Protein AF-A0A9N8ELI6-F1 (afdb_monomer)

pLDDT: mean 77.07, std 24.86, range [30.61, 98.75]

Mean predicted aligned error: 14.15 Å

Structure (mmCIF, N/CA/C/O backbone):
data_AF-A0A9N8ELI6-F1
#
_entry.id   AF-A0A9N8ELI6-F1
#
loop_
_atom_site.group_PDB
_atom_site.id
_atom_site.type_symbol
_atom_site.label_atom_id
_atom_site.label_alt_id
_atom_site.label_comp_id
_atom_site.label_asym_id
_atom_site.label_entity_id
_atom_site.label_seq_id
_atom_site.pdbx_PDB_ins_code
_atom_site.Cartn_x
_atom_site.Cartn_y
_atom_site.Cartn_z
_atom_site.occupancy
_atom_site.B_iso_or_equiv
_atom_site.auth_seq_id
_atom_site.auth_comp_id
_atom_site.auth_asym_id
_atom_site.auth_atom_id
_atom_site.pdbx_PDB_model_num
ATOM 1 N N . MET A 1 1 ? -2.307 57.218 8.355 1.00 44.97 1 MET A N 1
ATOM 2 C CA . MET A 1 1 ? -2.751 57.878 7.106 1.00 44.97 1 MET A CA 1
ATOM 3 C C . MET A 1 1 ? -1.883 57.394 5.957 1.00 44.97 1 MET A C 1
ATOM 5 O O . MET A 1 1 ? -0.704 57.716 5.962 1.00 44.97 1 MET A O 1
ATOM 9 N N . LYS A 1 2 ? -2.453 56.619 5.027 1.00 43.59 2 LYS A N 1
ATOM 10 C CA . LYS A 1 2 ? -2.253 56.683 3.564 1.00 43.59 2 LYS A CA 1
ATOM 11 C C . LYS A 1 2 ? -2.858 55.421 2.949 1.00 43.59 2 LYS A C 1
ATOM 13 O O . LYS A 1 2 ? -2.247 54.363 2.911 1.00 43.59 2 LYS A O 1
ATOM 18 N N . SER A 1 3 ? -4.116 55.577 2.554 1.00 39.06 3 SER A N 1
ATOM 19 C CA . SER A 1 3 ? -4.872 54.662 1.710 1.00 39.06 3 SER A CA 1
ATOM 20 C C . SER A 1 3 ? -4.273 54.619 0.308 1.00 39.06 3 SER A C 1
ATOM 22 O O . SER A 1 3 ? -3.897 55.666 -0.217 1.00 39.06 3 SER A O 1
ATOM 24 N N . PHE A 1 4 ? -4.304 53.455 -0.334 1.00 46.66 4 PHE A N 1
ATOM 25 C CA . PHE A 1 4 ? -4.295 53.359 -1.790 1.00 46.66 4 PHE A CA 1
ATOM 26 C C . PHE A 1 4 ? -5.490 52.507 -2.229 1.00 46.66 4 PHE A C 1
ATOM 28 O O . PHE A 1 4 ? -5.594 51.328 -1.908 1.00 46.66 4 PHE A O 1
ATOM 35 N N . LYS A 1 5 ? -6.428 53.171 -2.906 1.00 52.94 5 LYS A N 1
ATOM 36 C CA . LYS A 1 5 ? -7.495 52.597 -3.734 1.00 52.94 5 LYS A CA 1
ATOM 37 C C . LYS A 1 5 ? -7.074 52.785 -5.192 1.00 52.94 5 LYS A C 1
ATOM 39 O O . LYS A 1 5 ? -6.501 53.828 -5.463 1.00 52.94 5 LYS A O 1
ATOM 44 N N . PHE A 1 6 ? -7.418 51.855 -6.082 1.00 39.19 6 PHE A N 1
ATOM 45 C CA . PHE A 1 6 ? -7.847 52.023 -7.493 1.00 39.19 6 PHE A CA 1
ATOM 46 C C . PHE A 1 6 ? -7.992 50.583 -8.041 1.00 39.19 6 PHE A C 1
ATOM 48 O O . PHE A 1 6 ? -7.045 49.820 -7.934 1.00 39.19 6 PHE A O 1
ATOM 55 N N . SER A 1 7 ? -9.165 50.024 -8.358 1.00 41.09 7 SER A N 1
ATOM 56 C CA . SER A 1 7 ? -10.240 50.342 -9.321 1.00 41.09 7 SER A CA 1
ATOM 57 C C . SER A 1 7 ? -10.166 49.425 -10.552 1.00 41.09 7 SER A C 1
ATOM 59 O O . SER A 1 7 ? -9.209 49.488 -11.311 1.00 41.09 7 SER A O 1
ATOM 61 N N . PHE A 1 8 ? -11.219 48.612 -10.695 1.00 38.91 8 PHE A N 1
ATOM 62 C CA . PHE A 1 8 ? -11.882 48.090 -11.900 1.00 38.91 8 PHE A CA 1
ATOM 63 C C . PHE A 1 8 ? -11.133 48.048 -13.241 1.00 38.91 8 PHE A C 1
ATOM 65 O O . PHE A 1 8 ? -10.826 49.095 -13.798 1.00 38.91 8 PHE A O 1
ATOM 72 N N . TYR A 1 9 ? -11.125 46.860 -13.862 1.00 45.50 9 TYR A N 1
ATOM 73 C CA . TYR A 1 9 ? -11.563 46.699 -15.254 1.00 45.50 9 TYR A CA 1
ATOM 74 C C . TYR A 1 9 ? -12.365 45.403 -15.428 1.00 45.50 9 TYR A C 1
ATOM 76 O O . TYR A 1 9 ? -11.938 44.320 -15.039 1.00 45.50 9 TYR A O 1
ATOM 84 N N . ALA A 1 10 ? -13.549 45.560 -16.013 1.00 41.69 10 ALA A N 1
ATOM 85 C CA . ALA A 1 10 ? -14.386 44.507 -16.556 1.00 41.69 10 ALA A CA 1
ATOM 86 C C . ALA A 1 10 ? -14.060 44.322 -18.047 1.00 41.69 10 ALA A C 1
ATOM 88 O O . ALA A 1 10 ? -13.883 45.319 -18.748 1.00 41.69 10 ALA A O 1
ATOM 89 N N . SER A 1 11 ? -14.064 43.086 -18.552 1.00 40.62 11 SER A N 1
ATOM 90 C CA . SER A 1 11 ? -14.569 42.790 -19.903 1.00 40.62 11 SER A CA 1
ATOM 91 C C . SER A 1 11 ? -14.750 41.296 -20.154 1.00 40.62 11 SER A C 1
ATOM 93 O O . SER A 1 11 ? -13.810 40.516 -20.244 1.00 40.62 11 SER A O 1
ATOM 95 N N . LEU A 1 12 ? -16.033 40.972 -20.263 1.00 39.62 12 LEU A N 1
ATOM 96 C CA . LEU A 1 12 ? -16.706 40.008 -21.122 1.00 39.62 12 LEU A CA 1
ATOM 97 C C . LEU A 1 12 ? -15.924 39.582 -22.390 1.00 39.62 12 LEU A C 1
ATOM 99 O O . LEU A 1 12 ? -15.594 40.433 -23.212 1.00 39.62 12 LEU A O 1
ATOM 103 N N . LEU A 1 13 ? -15.793 38.273 -22.634 1.00 38.47 13 LEU A N 1
ATOM 104 C CA . LEU A 1 13 ? -16.000 37.724 -23.980 1.00 38.47 13 LEU A CA 1
ATOM 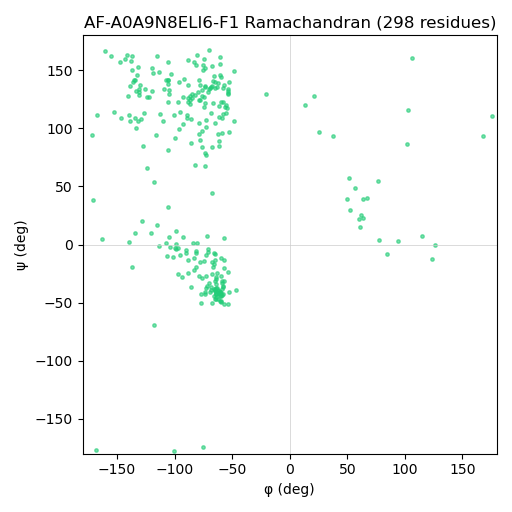105 C C . LEU A 1 13 ? -16.456 36.258 -23.919 1.00 38.47 13 LEU A C 1
ATOM 107 O O . LEU A 1 13 ? -15.736 35.360 -23.495 1.00 38.47 13 LEU A O 1
ATOM 111 N N . LEU A 1 14 ? -17.696 36.069 -24.357 1.00 39.16 14 LEU A N 1
ATOM 112 C CA . LEU A 1 14 ? -18.384 34.816 -24.622 1.00 39.16 14 LEU A CA 1
ATOM 113 C C . LEU A 1 14 ? -18.066 34.395 -26.065 1.00 39.16 14 LEU A C 1
ATOM 115 O O . LEU A 1 14 ? -18.363 35.160 -26.981 1.00 39.16 14 LEU A O 1
ATOM 119 N N . ILE A 1 15 ? -17.537 33.190 -26.289 1.00 43.28 15 ILE A N 1
ATOM 120 C CA . ILE A 1 15 ? -17.599 32.530 -27.603 1.00 43.28 15 ILE A CA 1
ATOM 121 C C . ILE A 1 15 ? -18.067 31.090 -27.397 1.00 43.28 15 ILE A C 1
ATOM 123 O O . ILE A 1 15 ? -17.339 30.231 -26.911 1.00 43.28 15 ILE A O 1
ATOM 127 N N . VAL A 1 16 ? -19.324 30.865 -27.775 1.00 38.56 16 VAL A N 1
ATOM 128 C CA . VAL A 1 16 ? -19.948 29.559 -27.983 1.00 38.56 16 VAL A CA 1
ATOM 129 C C . VAL A 1 16 ? -19.676 29.166 -29.433 1.00 38.56 16 VAL A C 1
ATOM 131 O O . VAL A 1 16 ? -20.070 29.894 -30.341 1.00 38.56 16 VAL A O 1
ATOM 134 N N . LEU A 1 17 ? -19.047 28.014 -29.663 1.00 40.59 17 LEU A N 1
ATOM 135 C CA . LEU A 1 17 ? -19.020 27.372 -30.978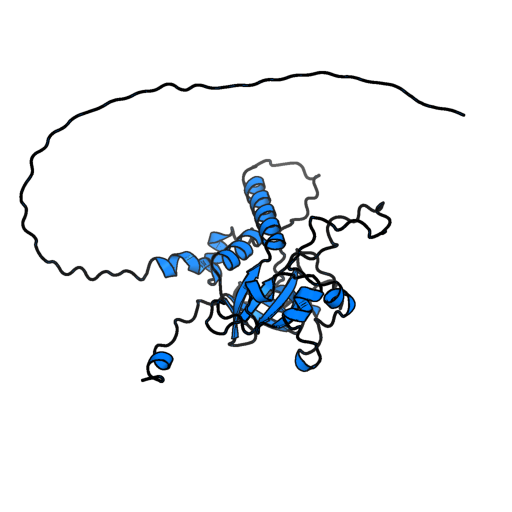 1.00 40.59 17 LEU A CA 1
ATOM 136 C C . LEU A 1 17 ? -19.741 26.027 -30.887 1.00 40.59 17 LEU A C 1
ATOM 138 O O . LEU A 1 17 ? -19.175 25.002 -30.524 1.00 40.59 17 LEU A O 1
ATOM 142 N N . LEU A 1 18 ? -21.030 26.076 -31.222 1.00 36.34 18 LEU A N 1
ATOM 143 C CA . LEU A 1 18 ? -21.839 24.929 -31.615 1.00 36.34 18 LEU A CA 1
ATOM 144 C C . LEU A 1 18 ? -21.419 24.511 -33.027 1.00 36.34 18 LEU A C 1
ATOM 146 O O . LEU A 1 18 ? -21.530 25.304 -33.959 1.00 36.34 18 LEU A O 1
ATOM 150 N N . SER A 1 19 ? -20.987 23.263 -33.194 1.00 42.12 19 SER A N 1
ATOM 151 C CA . SER A 1 19 ? -20.881 22.635 -34.513 1.00 42.12 19 SER A CA 1
ATOM 152 C C . SER A 1 19 ? -21.948 21.555 -34.631 1.00 42.12 19 SER A C 1
ATOM 154 O O . SER A 1 19 ? -21.860 20.496 -34.014 1.00 42.12 19 SER A O 1
ATOM 156 N N . PHE A 1 20 ? -22.975 21.860 -35.422 1.00 37.94 20 PHE A N 1
ATOM 157 C CA . PHE A 1 20 ? -23.912 20.888 -35.968 1.00 37.94 20 PHE A CA 1
ATOM 158 C C . PHE A 1 20 ? -23.191 20.066 -37.039 1.00 37.94 20 PHE A C 1
ATOM 160 O O . PHE A 1 20 ? -22.591 20.640 -37.947 1.00 37.94 20 PHE A O 1
ATOM 167 N N . SER A 1 21 ? -23.301 18.739 -36.985 1.00 38.88 21 SER A N 1
ATOM 168 C CA . SER A 1 21 ? -23.069 17.904 -38.161 1.00 38.88 21 SER A CA 1
ATOM 169 C C . SER A 1 21 ? -24.293 17.039 -38.414 1.00 38.88 21 SER A C 1
ATOM 171 O O . SER A 1 21 ? -24.856 16.413 -37.517 1.00 38.88 21 SER A O 1
ATOM 173 N N . THR A 1 22 ? -24.751 17.136 -39.650 1.00 42.34 22 THR A N 1
ATOM 174 C CA . THR A 1 22 ? -26.027 16.682 -40.179 1.00 42.34 22 THR A CA 1
ATOM 175 C C . THR A 1 22 ? -26.022 15.207 -40.557 1.00 42.34 22 THR A C 1
ATOM 177 O O . THR A 1 22 ? -24.993 14.616 -40.870 1.00 42.34 22 THR A O 1
ATOM 180 N N . SER A 1 23 ? -27.233 14.659 -40.583 1.00 40.94 23 SER A N 1
ATOM 181 C CA . SER A 1 23 ? -27.620 13.309 -40.978 1.00 40.94 23 SER A CA 1
ATOM 182 C C . SER A 1 23 ? -27.041 12.806 -42.304 1.00 40.94 23 SER A C 1
ATOM 184 O O . SER A 1 23 ? -26.979 13.536 -43.291 1.00 40.94 23 SER A O 1
ATOM 186 N N . SER A 1 24 ? -26.825 11.491 -42.380 1.00 43.97 24 SER A N 1
ATOM 187 C CA . SER A 1 24 ? -27.074 10.754 -43.619 1.00 43.97 24 SER A CA 1
ATOM 188 C C . SER A 1 24 ? -27.564 9.341 -43.314 1.00 43.97 24 SER A C 1
ATOM 190 O O . SER A 1 24 ? -26.832 8.490 -42.816 1.00 43.97 24 SER A O 1
ATOM 192 N N . THR A 1 25 ? -28.844 9.117 -43.590 1.00 47.00 25 THR A N 1
ATOM 193 C CA . THR A 1 25 ? -29.486 7.810 -43.637 1.00 47.00 25 THR A CA 1
ATOM 194 C C . THR A 1 25 ? -29.213 7.176 -44.998 1.00 47.00 25 THR A C 1
ATOM 196 O O . THR A 1 25 ? -29.499 7.765 -46.040 1.00 47.00 25 THR A O 1
ATOM 199 N N . ARG A 1 26 ? -28.720 5.935 -45.011 1.00 47.84 26 ARG A N 1
ATOM 200 C CA . ARG A 1 26 ? -28.888 5.035 -46.155 1.00 47.84 26 ARG A CA 1
ATOM 201 C C . ARG A 1 26 ? -29.309 3.662 -45.663 1.00 47.84 26 ARG A C 1
ATOM 203 O O . ARG A 1 26 ? -28.544 2.930 -45.051 1.00 47.84 26 ARG A O 1
ATOM 210 N N . SER A 1 27 ? -30.573 3.376 -45.942 1.00 37.44 27 SER A N 1
ATOM 211 C CA . SER A 1 27 ? -31.165 2.051 -45.950 1.00 37.44 27 SER A CA 1
ATOM 212 C C . SER A 1 27 ? -30.724 1.347 -47.236 1.00 37.44 27 SER A C 1
ATOM 214 O O . SER A 1 27 ? -30.877 1.900 -48.326 1.00 37.44 27 SER A O 1
ATOM 216 N N . CYS A 1 28 ? -30.175 0.143 -47.117 1.00 38.38 28 CYS A N 1
ATOM 217 C CA . CYS A 1 28 ? -30.021 -0.789 -48.225 1.00 38.38 28 CYS A CA 1
ATOM 218 C C . CYS A 1 28 ? -30.588 -2.140 -47.788 1.00 38.38 28 CYS A C 1
ATOM 220 O O . CYS A 1 28 ? -30.049 -2.841 -46.938 1.00 38.38 28 CYS A O 1
ATOM 222 N N . VAL A 1 29 ? -31.739 -2.455 -48.371 1.00 41.41 29 VAL A N 1
ATOM 223 C CA . VAL A 1 29 ? -32.400 -3.752 -48.301 1.00 41.41 29 VAL A CA 1
ATOM 224 C C . VAL A 1 29 ? -31.618 -4.698 -49.209 1.00 41.41 29 VAL A C 1
ATOM 226 O O . VAL A 1 29 ? -31.415 -4.385 -50.381 1.00 41.41 29 VAL A O 1
ATOM 229 N N . SER A 1 30 ? -31.191 -5.846 -48.694 1.00 46.47 30 SER A N 1
ATOM 230 C CA . SER A 1 30 ? -30.767 -6.966 -49.532 1.00 46.47 30 SER A CA 1
ATOM 231 C C . SER A 1 30 ? -31.289 -8.256 -48.923 1.00 46.47 30 SER A C 1
ATOM 233 O O . SER A 1 30 ? -30.897 -8.658 -47.829 1.00 46.47 30 SER A O 1
ATOM 235 N N . ALA A 1 31 ? -32.238 -8.855 -49.633 1.00 45.00 31 ALA A N 1
ATOM 236 C CA . ALA A 1 31 ? -32.729 -10.193 -49.391 1.00 45.00 31 ALA A CA 1
ATOM 237 C C . ALA A 1 31 ? -31.717 -11.191 -49.959 1.00 45.00 31 ALA A C 1
ATOM 239 O O . ALA A 1 31 ? -31.433 -11.144 -51.152 1.00 45.00 31 ALA A O 1
ATOM 240 N N . PHE A 1 32 ? -31.225 -12.112 -49.132 1.00 39.09 32 PHE A N 1
ATOM 241 C CA . PHE A 1 32 ? -30.577 -13.331 -49.607 1.00 39.09 32 PHE A CA 1
ATOM 242 C C . PHE A 1 32 ? -31.007 -14.531 -48.755 1.00 39.09 32 PHE A C 1
ATOM 244 O O . PHE A 1 32 ? -30.672 -14.670 -47.584 1.00 39.09 32 PHE A O 1
ATOM 251 N N . THR A 1 33 ? -31.859 -15.323 -49.395 1.00 37.91 33 THR A N 1
ATOM 252 C CA . THR A 1 33 ? -31.954 -16.785 -49.443 1.00 37.91 33 THR A CA 1
ATOM 253 C C . THR A 1 33 ? -31.150 -17.601 -48.420 1.00 37.91 33 THR A C 1
ATOM 255 O O . THR A 1 33 ? -29.922 -17.615 -48.430 1.00 37.91 33 THR A O 1
ATOM 258 N N . LEU A 1 34 ? -31.886 -18.384 -47.625 1.00 37.53 34 LEU A N 1
ATOM 259 C CA . LEU A 1 34 ? -31.409 -19.499 -46.801 1.00 37.53 34 LEU A CA 1
ATOM 260 C C . LEU A 1 34 ? -30.857 -20.653 -47.657 1.00 37.53 34 LEU A C 1
ATOM 262 O O . LEU A 1 34 ? -31.569 -21.135 -48.542 1.00 37.53 34 LEU A O 1
ATOM 266 N N . PRO A 1 35 ? -29.696 -21.219 -47.291 1.00 47.34 35 PRO A N 1
ATOM 267 C CA . PRO A 1 35 ? -29.435 -22.637 -47.446 1.00 47.34 35 PRO A CA 1
ATOM 268 C C . PRO A 1 35 ? -29.488 -23.337 -46.082 1.00 47.34 35 PRO A C 1
ATOM 270 O O . PRO A 1 35 ? -28.767 -23.010 -45.142 1.00 47.34 35 PRO A O 1
ATOM 273 N N . LEU A 1 36 ? -30.372 -24.329 -46.013 1.00 43.25 36 LEU A N 1
ATOM 274 C CA . LEU A 1 36 ? -30.423 -25.370 -44.996 1.00 43.25 36 LEU A CA 1
ATOM 275 C C . LEU A 1 36 ? -29.109 -26.173 -45.069 1.00 43.25 36 LEU A C 1
ATOM 277 O O . LEU A 1 36 ? -28.895 -26.889 -46.046 1.00 43.25 36 LEU A O 1
ATOM 281 N N . LEU A 1 37 ? -28.232 -26.049 -44.069 1.00 40.69 37 LEU A N 1
ATOM 282 C CA . LEU A 1 37 ? -27.047 -26.899 -43.931 1.00 40.69 37 LEU A CA 1
ATOM 283 C C . LEU A 1 37 ? -27.110 -27.667 -42.610 1.00 40.69 37 LEU A C 1
ATOM 285 O O . LEU A 1 37 ? -27.437 -27.114 -41.561 1.00 40.69 37 LEU A O 1
ATOM 289 N N . MET A 1 38 ? -26.851 -28.965 -42.714 1.00 43.97 38 MET A N 1
ATOM 290 C CA . MET A 1 38 ? -26.956 -29.942 -41.643 1.00 43.97 38 MET A CA 1
ATOM 291 C C . MET A 1 38 ? -25.917 -29.705 -40.547 1.00 43.97 38 MET A C 1
ATOM 293 O O . MET A 1 38 ? -24.770 -29.364 -40.824 1.00 43.97 38 MET A O 1
ATOM 297 N N . ALA A 1 39 ? -26.349 -29.903 -39.302 1.00 38.69 39 ALA A N 1
ATOM 298 C CA . ALA A 1 39 ? -25.497 -29.904 -38.128 1.00 38.69 39 ALA A CA 1
ATOM 299 C C . ALA A 1 39 ? -24.577 -31.130 -38.163 1.00 38.69 39 ALA A C 1
ATOM 301 O O . ALA A 1 39 ? -25.048 -32.260 -38.037 1.00 38.69 39 ALA A O 1
ATOM 302 N N . ASP A 1 40 ? -23.279 -30.889 -38.312 1.00 41.12 40 ASP A N 1
ATOM 303 C CA . ASP A 1 40 ? -22.244 -31.860 -37.984 1.00 41.12 40 ASP A CA 1
ATOM 304 C C . ASP A 1 40 ? -21.772 -31.549 -36.558 1.00 41.12 40 ASP A C 1
ATOM 306 O O . ASP A 1 40 ? -21.257 -30.464 -36.269 1.00 41.12 40 ASP A O 1
ATOM 310 N N . VAL A 1 41 ? -22.041 -32.469 -35.631 1.00 45.41 41 VAL A N 1
ATOM 311 C CA . VAL A 1 41 ? -21.617 -32.372 -34.230 1.00 45.41 41 VAL A CA 1
ATOM 312 C C . VAL A 1 41 ? -20.129 -32.703 -34.186 1.00 45.41 41 VAL A C 1
ATOM 314 O O . VAL A 1 41 ? -19.725 -33.832 -33.922 1.00 45.41 41 VAL A O 1
ATOM 317 N N . SER A 1 42 ? -19.302 -31.698 -34.459 1.00 39.84 42 SER A N 1
ATOM 318 C CA . SER A 1 42 ? -17.882 -31.747 -34.143 1.00 39.84 42 SER A CA 1
ATOM 319 C C . SER A 1 42 ? -17.690 -31.212 -32.730 1.00 39.84 42 SER A C 1
ATOM 321 O O . SER A 1 42 ? -17.909 -30.037 -32.446 1.00 39.84 42 SER A O 1
ATOM 323 N N . SER A 1 43 ? -17.315 -32.118 -31.832 1.00 49.28 43 SER A N 1
ATOM 324 C CA . SER A 1 43 ? -16.885 -31.853 -30.461 1.00 49.28 43 SER A CA 1
ATOM 325 C C . SER A 1 43 ? -15.619 -30.980 -30.474 1.00 49.28 43 SER A C 1
ATOM 327 O O . SER A 1 43 ? -14.493 -31.476 -30.408 1.00 49.28 43 SER A O 1
ATOM 329 N N . THR A 1 44 ? -15.789 -29.664 -30.562 1.00 37.12 44 THR A N 1
ATOM 330 C CA . THR A 1 44 ? -14.741 -28.694 -30.245 1.00 37.12 44 THR A CA 1
ATOM 331 C C . THR A 1 44 ? -14.676 -28.577 -28.730 1.00 37.12 44 THR A C 1
ATOM 333 O O . THR A 1 44 ? -15.549 -27.989 -28.096 1.00 37.12 44 THR A O 1
ATOM 336 N N . GLN A 1 45 ? -13.649 -29.189 -28.138 1.00 41.44 45 GLN A N 1
ATOM 337 C CA . GLN A 1 45 ? -13.274 -28.919 -26.757 1.00 41.44 45 GLN A CA 1
ATOM 338 C C . GLN A 1 45 ? -12.971 -27.428 -26.632 1.00 41.44 45 GLN A C 1
ATOM 340 O O . GLN A 1 45 ? -12.006 -26.919 -27.201 1.00 41.44 45 GLN A O 1
ATOM 345 N N . THR A 1 46 ? -13.828 -26.734 -25.900 1.00 34.81 46 THR A N 1
ATOM 346 C CA . THR A 1 46 ? -13.650 -25.351 -25.493 1.00 34.81 46 THR A CA 1
ATOM 347 C C . THR A 1 46 ? -12.402 -25.252 -24.608 1.00 34.81 46 THR A C 1
ATOM 349 O O . THR A 1 46 ? -12.458 -25.499 -23.406 1.00 34.81 46 THR A O 1
ATOM 352 N N . GLN A 1 47 ? -11.255 -24.908 -25.199 1.00 41.91 47 GLN A N 1
ATOM 353 C CA . GLN A 1 47 ? -10.104 -24.367 -24.474 1.00 41.91 47 GLN A CA 1
ATOM 354 C C . GLN A 1 47 ? -10.429 -22.925 -24.065 1.00 41.91 47 GLN A C 1
ATOM 356 O O . GLN A 1 47 ? -9.987 -21.964 -24.680 1.00 41.91 47 GLN A O 1
ATOM 361 N N . THR A 1 48 ? -11.246 -22.764 -23.030 1.00 39.84 48 THR A N 1
ATOM 362 C CA . THR A 1 48 ? -11.442 -21.482 -22.340 1.00 39.84 48 THR A CA 1
ATOM 363 C C . THR A 1 48 ? -10.730 -21.547 -21.001 1.00 39.84 48 THR A C 1
ATOM 365 O O . THR A 1 48 ? -11.355 -21.847 -19.987 1.00 39.84 48 THR A O 1
ATOM 368 N N . SER A 1 49 ? -9.415 -21.321 -20.993 1.00 44.88 49 SER A N 1
ATOM 369 C CA . SER A 1 49 ? -8.683 -21.067 -19.740 1.00 44.88 49 SER A CA 1
ATOM 370 C C . SER A 1 49 ? -7.297 -20.425 -19.899 1.00 44.88 49 SER A C 1
ATOM 372 O O . SER A 1 49 ? -6.615 -20.285 -18.891 1.00 44.88 49 SER A O 1
ATOM 374 N N . SER A 1 50 ? -6.847 -20.040 -21.101 1.00 43.09 50 SER A N 1
ATOM 375 C CA . SER A 1 50 ? -5.528 -19.399 -21.288 1.00 43.09 50 SER A CA 1
ATOM 376 C C . SER A 1 50 ? -5.569 -17.870 -21.364 1.00 43.09 50 SER A C 1
ATOM 378 O O . SER A 1 50 ? -4.583 -17.228 -21.014 1.00 43.09 50 SER A O 1
ATOM 380 N N . ASP A 1 51 ? -6.691 -17.275 -21.778 1.00 43.59 51 ASP A N 1
ATOM 381 C CA . ASP A 1 51 ? -6.735 -15.833 -22.069 1.00 43.59 51 ASP A CA 1
ATOM 382 C C . ASP A 1 51 ? -6.841 -14.951 -20.817 1.00 43.59 51 ASP A C 1
ATOM 384 O O . ASP A 1 51 ? -6.347 -13.828 -20.830 1.00 43.59 51 ASP A O 1
ATOM 388 N N . SER A 1 52 ? -7.417 -15.444 -19.711 1.00 51.94 52 SER A N 1
ATOM 389 C CA . SER A 1 52 ? -7.528 -14.644 -18.477 1.00 51.94 52 SER A CA 1
ATOM 390 C C . SER A 1 52 ? -6.263 -14.661 -17.618 1.00 51.94 52 SER A C 1
ATOM 392 O O . SER A 1 52 ? -6.090 -13.796 -16.770 1.00 51.94 52 SER A O 1
ATOM 394 N N . GLU A 1 53 ? -5.399 -15.667 -17.776 1.00 52.53 53 GLU A N 1
ATOM 395 C CA . GLU A 1 53 ? -4.158 -15.767 -16.999 1.00 52.53 53 GLU A CA 1
ATOM 396 C C . GLU A 1 53 ? -3.043 -14.968 -17.683 1.00 52.53 53 GLU A C 1
ATOM 398 O O . GLU A 1 53 ? -2.290 -14.278 -17.004 1.00 52.53 53 GLU A O 1
ATOM 403 N N . ALA A 1 54 ? -3.002 -14.959 -19.023 1.00 58.34 54 ALA A N 1
ATOM 404 C CA . ALA A 1 54 ? -2.102 -14.105 -19.798 1.00 58.34 54 ALA A CA 1
ATOM 405 C C . ALA A 1 54 ? -2.381 -12.602 -19.607 1.00 58.34 54 ALA A C 1
ATOM 407 O O . ALA A 1 54 ? -1.452 -11.802 -19.681 1.00 58.34 54 ALA A O 1
ATOM 408 N N . SER A 1 55 ? -3.630 -12.209 -19.326 1.00 72.88 55 SER A N 1
ATOM 409 C CA . SER A 1 55 ? -4.020 -10.796 -19.278 1.00 72.88 55 SER A CA 1
ATOM 410 C C . SER A 1 55 ? -3.512 -10.021 -18.060 1.00 72.88 55 SER A C 1
ATOM 412 O O . SER A 1 55 ? -3.683 -8.813 -18.047 1.00 72.88 55 SER A O 1
ATOM 414 N N . VAL A 1 56 ? -2.916 -10.667 -17.048 1.00 89.56 56 VAL A N 1
ATOM 415 C CA . VAL A 1 56 ? -2.436 -9.995 -15.817 1.00 89.56 56 VAL A CA 1
ATOM 416 C C . VAL A 1 56 ? -1.032 -10.428 -15.382 1.00 89.56 56 VAL A C 1
ATOM 418 O O . VAL A 1 56 ? -0.582 -10.083 -14.291 1.00 89.56 56 VAL A O 1
ATOM 421 N N . ARG A 1 57 ? -0.304 -11.187 -16.213 1.00 92.25 57 ARG A N 1
ATOM 422 C CA . ARG A 1 57 ? 1.060 -11.655 -15.891 1.00 92.25 57 ARG A CA 1
ATOM 423 C C . ARG A 1 57 ? 2.043 -10.518 -15.630 1.00 92.25 57 ARG A C 1
ATOM 425 O O . ARG A 1 57 ? 2.903 -10.650 -14.762 1.00 92.25 57 ARG A O 1
ATOM 432 N N . TYR A 1 58 ? 1.849 -9.378 -16.288 1.00 94.50 58 TYR A N 1
ATOM 433 C CA . TYR A 1 58 ? 2.612 -8.150 -16.060 1.00 94.50 58 TYR A CA 1
ATOM 434 C C . TYR A 1 58 ? 2.515 -7.607 -14.621 1.00 94.50 58 TYR A C 1
ATOM 436 O O . TYR A 1 58 ? 3.285 -6.723 -14.254 1.00 94.50 58 TYR A O 1
ATOM 444 N N . LEU A 1 59 ? 1.598 -8.119 -13.789 1.00 95.31 59 LEU A N 1
ATOM 445 C CA . LEU A 1 59 ? 1.499 -7.746 -12.378 1.00 95.31 59 LEU A CA 1
ATOM 446 C C . LEU A 1 59 ? 2.487 -8.481 -11.466 1.00 95.31 59 LEU A C 1
ATOM 448 O O . LEU A 1 59 ? 2.739 -8.014 -10.360 1.00 95.31 59 LEU A O 1
ATOM 452 N N . TYR A 1 60 ? 3.040 -9.620 -11.889 1.00 93.94 60 TYR A N 1
ATOM 453 C CA . TYR A 1 60 ? 3.910 -10.446 -11.039 1.00 93.94 60 TYR A CA 1
ATOM 454 C C . TYR A 1 60 ? 5.160 -10.989 -11.747 1.00 93.94 60 TYR A C 1
ATOM 456 O O . TYR A 1 60 ? 6.126 -11.341 -11.070 1.00 93.94 60 TYR A O 1
ATOM 464 N N . ASP A 1 61 ? 5.197 -11.030 -13.082 1.00 95.19 61 ASP A N 1
ATOM 465 C CA . ASP A 1 61 ? 6.416 -11.326 -13.840 1.00 95.19 61 ASP A CA 1
ATOM 466 C C . ASP A 1 61 ? 7.233 -10.038 -14.084 1.00 95.19 61 ASP A C 1
ATOM 468 O O . ASP A 1 61 ? 6.723 -9.099 -14.702 1.00 95.19 61 ASP A O 1
ATOM 472 N N . PRO A 1 62 ? 8.501 -9.956 -13.630 1.00 96.06 62 PRO A N 1
ATOM 473 C CA . PRO A 1 62 ? 9.318 -8.756 -13.802 1.00 96.06 62 PRO A CA 1
ATOM 474 C C . PRO A 1 62 ? 9.549 -8.312 -15.245 1.00 96.06 62 PRO A C 1
ATOM 476 O O . PRO A 1 62 ? 9.590 -7.111 -15.500 1.00 96.06 62 PRO A O 1
ATOM 479 N N . ALA A 1 63 ? 9.733 -9.249 -16.175 1.00 95.69 63 ALA A N 1
ATOM 480 C CA . ALA A 1 63 ? 10.028 -8.910 -17.562 1.00 95.69 63 ALA A CA 1
ATOM 481 C C . ALA A 1 63 ? 8.773 -8.374 -18.260 1.00 95.69 63 ALA A C 1
ATOM 483 O O . ALA A 1 63 ? 8.840 -7.379 -18.983 1.00 95.69 63 ALA A O 1
ATOM 484 N N . GLU A 1 64 ? 7.619 -8.990 -18.000 1.00 96.06 64 GLU A N 1
ATOM 485 C CA . GLU A 1 64 ? 6.339 -8.519 -18.526 1.00 96.06 64 GLU A CA 1
ATOM 486 C C . GLU A 1 64 ? 5.922 -7.182 -17.900 1.00 96.06 64 GLU A C 1
ATOM 488 O O . GLU A 1 64 ? 5.462 -6.299 -18.624 1.00 96.06 64 GLU A O 1
ATOM 493 N N . ARG A 1 65 ? 6.157 -6.983 -16.593 1.00 96.38 65 ARG A N 1
ATOM 494 C CA . ARG A 1 65 ? 5.944 -5.692 -15.917 1.00 96.38 65 ARG A CA 1
ATOM 495 C C . ARG A 1 65 ? 6.751 -4.584 -16.586 1.00 96.38 65 ARG A C 1
ATOM 497 O O . ARG A 1 65 ? 6.193 -3.565 -16.979 1.00 96.38 65 ARG A O 1
ATOM 504 N N . GLN A 1 66 ? 8.051 -4.799 -16.779 1.00 95.25 66 GLN A N 1
ATOM 505 C CA . GLN A 1 66 ? 8.914 -3.807 -17.419 1.00 95.25 66 GLN A CA 1
ATOM 506 C C . GLN A 1 66 ? 8.479 -3.487 -18.845 1.00 95.25 66 GLN A C 1
ATOM 508 O O . GLN A 1 66 ? 8.468 -2.320 -19.230 1.00 95.25 66 GLN A O 1
ATOM 513 N N . ALA A 1 67 ? 8.080 -4.494 -19.623 1.00 95.06 67 ALA A N 1
ATOM 514 C CA . ALA A 1 67 ? 7.546 -4.266 -20.960 1.00 95.06 67 ALA A CA 1
ATOM 515 C C . ALA A 1 67 ? 6.241 -3.447 -20.931 1.00 95.06 67 ALA A C 1
ATOM 517 O O . ALA A 1 67 ? 6.043 -2.593 -21.794 1.00 95.06 67 ALA A O 1
ATOM 518 N N . HIS A 1 68 ? 5.378 -3.682 -19.940 1.00 95.06 68 HIS A N 1
ATOM 519 C CA . HIS A 1 68 ? 4.088 -3.007 -19.799 1.00 95.06 68 HIS A CA 1
ATOM 520 C C . HIS A 1 68 ? 4.225 -1.550 -19.324 1.00 95.06 68 HIS A C 1
ATOM 522 O O . HIS A 1 68 ? 3.591 -0.661 -19.885 1.00 95.06 68 HIS A O 1
ATOM 528 N N . TYR A 1 69 ? 5.095 -1.285 -18.344 1.00 93.38 69 TYR A N 1
ATOM 529 C CA . TYR A 1 69 ? 5.244 0.027 -17.694 1.00 93.38 69 TYR A CA 1
ATOM 530 C C . TYR A 1 69 ? 6.507 0.785 -18.115 1.00 93.38 69 TYR A C 1
ATOM 532 O O . TYR A 1 69 ? 7.101 1.511 -17.318 1.00 93.38 69 TYR A O 1
ATOM 540 N N . ASN A 1 70 ? 6.943 0.608 -19.367 1.00 89.94 70 ASN A N 1
ATOM 541 C CA . ASN A 1 70 ? 8.074 1.330 -19.959 1.00 89.94 70 ASN A CA 1
ATOM 542 C C . ASN A 1 70 ? 9.357 1.272 -19.100 1.00 89.94 70 ASN A C 1
ATOM 544 O O . ASN A 1 70 ? 9.917 2.294 -18.709 1.00 89.94 70 ASN A O 1
ATOM 548 N N . ASN A 1 71 ? 9.820 0.056 -18.809 1.00 90.06 71 ASN A N 1
ATOM 549 C CA . ASN A 1 71 ? 10.945 -0.239 -17.917 1.00 90.06 71 ASN A CA 1
ATOM 550 C C . ASN A 1 71 ? 10.752 0.329 -16.503 1.00 90.06 71 ASN A C 1
ATOM 552 O O . ASN A 1 71 ? 11.656 0.960 -15.959 1.00 90.06 71 ASN A O 1
ATOM 556 N N . ASP A 1 72 ? 9.574 0.084 -15.922 1.00 90.12 72 ASP A N 1
ATOM 557 C CA . ASP A 1 72 ? 9.203 0.516 -14.569 1.00 90.12 72 ASP A CA 1
ATOM 558 C C . ASP A 1 72 ? 9.203 2.054 -14.387 1.00 90.12 72 ASP A C 1
ATOM 560 O O . ASP A 1 72 ? 9.365 2.565 -13.280 1.00 90.12 72 ASP A O 1
ATOM 564 N N . ALA A 1 73 ? 9.001 2.813 -15.472 1.00 89.44 73 ALA A N 1
ATOM 565 C CA . ALA A 1 73 ? 8.913 4.274 -15.434 1.00 89.44 73 ALA A CA 1
ATOM 566 C C . ALA A 1 73 ? 7.553 4.794 -14.932 1.00 89.44 73 ALA A C 1
ATOM 568 O O . ALA A 1 73 ? 7.452 5.977 -14.604 1.00 89.44 73 ALA A O 1
ATOM 569 N N . ASP A 1 74 ? 6.518 3.946 -14.885 1.00 94.06 74 ASP A N 1
ATOM 570 C CA . ASP A 1 74 ? 5.165 4.297 -14.425 1.00 94.06 74 ASP A CA 1
ATOM 571 C C . ASP A 1 74 ? 4.688 3.396 -13.274 1.00 94.06 74 ASP A C 1
ATOM 573 O O . ASP A 1 74 ? 3.763 2.590 -13.395 1.00 94.06 74 ASP A O 1
ATOM 577 N N . ILE A 1 75 ? 5.369 3.515 -12.132 1.00 96.56 75 ILE A N 1
ATOM 578 C CA . ILE A 1 75 ? 5.043 2.764 -10.913 1.00 96.56 75 ILE A CA 1
ATOM 579 C C . ILE A 1 75 ? 3.671 3.161 -10.362 1.00 96.56 75 ILE A C 1
ATOM 581 O O . ILE A 1 75 ? 2.979 2.327 -9.780 1.00 96.56 75 ILE A O 1
ATOM 585 N N . ALA A 1 76 ? 3.253 4.414 -10.556 1.00 96.69 76 ALA A N 1
ATOM 586 C CA . ALA A 1 76 ? 1.934 4.867 -10.138 1.00 96.69 76 ALA A CA 1
ATOM 587 C C . ALA A 1 76 ? 0.826 4.050 -10.819 1.00 96.69 76 ALA A C 1
ATOM 589 O O . ALA A 1 76 ? -0.033 3.503 -10.123 1.00 96.69 76 ALA A O 1
ATOM 590 N N . GLN A 1 77 ? 0.891 3.884 -12.147 1.00 97.00 77 GLN A N 1
ATOM 591 C CA . GLN A 1 77 ? -0.065 3.039 -12.867 1.00 97.00 77 GLN A CA 1
ATOM 592 C C . GLN A 1 77 ? 0.024 1.576 -12.421 1.00 97.00 77 GLN A C 1
ATOM 594 O O . GLN A 1 77 ? -1.006 0.937 -12.235 1.00 97.00 77 GLN A O 1
ATOM 599 N N . TYR A 1 78 ? 1.227 1.056 -12.168 1.00 97.88 78 TYR A N 1
ATOM 600 C CA . TYR A 1 78 ? 1.395 -0.308 -11.662 1.00 97.88 78 T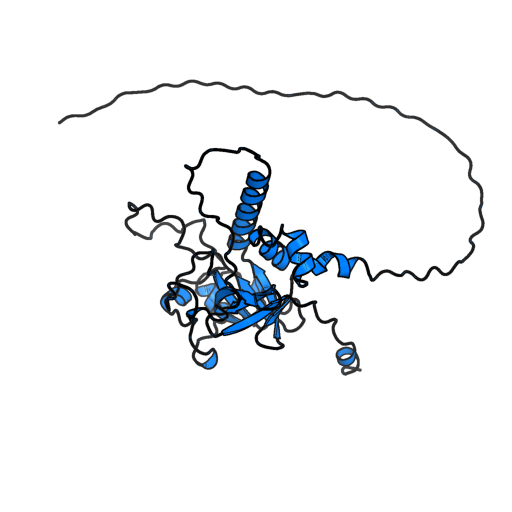YR A CA 1
ATOM 601 C C . TYR A 1 78 ? 0.684 -0.554 -10.322 1.00 97.88 78 TYR A C 1
ATOM 603 O O . TYR A 1 78 ? 0.010 -1.571 -10.157 1.00 97.88 78 TYR A O 1
ATOM 611 N N . LEU A 1 79 ? 0.784 0.376 -9.369 1.00 98.38 79 LEU A N 1
ATOM 612 C CA . LEU A 1 79 ? 0.075 0.276 -8.089 1.00 98.38 79 LEU A CA 1
ATOM 613 C C . LEU A 1 79 ? -1.448 0.367 -8.258 1.00 98.38 79 LEU A C 1
ATOM 615 O O . LEU A 1 79 ? -2.178 -0.360 -7.579 1.00 98.38 79 LEU A O 1
ATOM 619 N N . VAL A 1 80 ? -1.924 1.227 -9.165 1.00 98.38 80 VAL A N 1
ATOM 620 C CA . VAL A 1 80 ? -3.351 1.326 -9.513 1.00 98.38 80 VAL A CA 1
ATOM 621 C C . VAL A 1 80 ? -3.847 0.009 -10.105 1.00 98.38 80 VAL A C 1
ATOM 623 O O . VAL A 1 80 ? -4.863 -0.511 -9.653 1.00 98.38 80 VAL A O 1
ATOM 626 N N . ASP A 1 81 ? -3.107 -0.581 -11.041 1.00 97.88 81 ASP A N 1
ATOM 627 C CA . ASP A 1 81 ? -3.475 -1.845 -11.673 1.00 97.88 81 ASP A CA 1
ATOM 628 C C . ASP A 1 81 ? -3.480 -3.010 -10.677 1.00 97.88 81 ASP A C 1
ATOM 630 O O . ASP A 1 81 ? -4.388 -3.841 -10.720 1.00 97.88 81 ASP A O 1
ATOM 634 N N . LEU A 1 82 ? -2.511 -3.075 -9.754 1.00 97.94 82 LEU A N 1
ATOM 635 C CA . LEU A 1 82 ? -2.514 -4.070 -8.678 1.00 97.94 82 LEU A CA 1
ATOM 636 C C . LEU A 1 82 ? -3.784 -3.961 -7.821 1.00 97.94 82 LEU A C 1
ATOM 638 O O . LEU A 1 82 ? -4.380 -4.980 -7.476 1.00 97.94 82 LEU A O 1
ATOM 642 N N . HIS A 1 83 ? -4.214 -2.743 -7.494 1.00 98.19 83 HIS A N 1
ATOM 643 C CA . HIS A 1 83 ? -5.451 -2.508 -6.753 1.00 98.19 83 HIS A CA 1
ATOM 644 C C . HIS A 1 83 ? -6.703 -2.877 -7.556 1.00 98.19 83 HIS A C 1
ATOM 646 O O . HIS A 1 83 ? -7.544 -3.628 -7.060 1.00 98.19 83 HIS A O 1
ATOM 652 N N . ASP A 1 84 ? -6.809 -2.391 -8.793 1.00 97.50 84 ASP A N 1
ATOM 653 C CA . ASP A 1 84 ? -7.978 -2.588 -9.654 1.00 97.50 84 ASP A CA 1
ATOM 654 C C . ASP A 1 84 ? -8.178 -4.075 -10.014 1.00 97.50 84 ASP A C 1
ATOM 656 O O . ASP A 1 84 ? -9.312 -4.526 -10.184 1.00 97.50 84 ASP A O 1
ATOM 660 N N . HIS A 1 85 ? -7.096 -4.862 -10.053 1.00 96.31 85 HIS A N 1
ATOM 661 C CA . HIS A 1 85 ? -7.135 -6.315 -10.261 1.00 96.31 85 HIS A CA 1
ATOM 662 C C . HIS A 1 85 ? -7.185 -7.135 -8.962 1.00 96.31 85 HIS A C 1
ATOM 664 O O . HIS A 1 85 ? -7.088 -8.362 -9.020 1.00 96.31 85 HIS A O 1
ATOM 670 N N . GLN A 1 86 ? -7.325 -6.494 -7.794 1.00 96.19 86 GLN A N 1
ATOM 671 C CA . GLN A 1 86 ? -7.309 -7.154 -6.481 1.00 96.19 86 GLN A CA 1
ATOM 672 C C . GLN A 1 86 ? -6.101 -8.095 -6.311 1.00 96.19 86 GLN A C 1
ATOM 674 O O . GLN A 1 86 ? -6.221 -9.205 -5.779 1.00 96.19 86 GLN A O 1
ATOM 679 N N . ALA A 1 87 ? -4.939 -7.670 -6.809 1.00 96.12 87 ALA A N 1
ATOM 680 C CA . ALA A 1 87 ? -3.728 -8.470 -6.803 1.00 96.12 87 ALA A CA 1
ATOM 681 C C . ALA A 1 87 ? -3.335 -8.844 -5.373 1.00 96.12 87 ALA A C 1
ATOM 683 O O . ALA A 1 87 ? -3.503 -8.072 -4.425 1.00 96.12 87 ALA A O 1
ATOM 684 N N . THR A 1 88 ? -2.796 -10.050 -5.227 1.00 95.75 88 THR A N 1
ATOM 685 C CA . THR A 1 88 ? -2.401 -10.588 -3.930 1.00 95.75 88 THR A CA 1
ATOM 686 C C . THR A 1 88 ? -0.893 -10.623 -3.784 1.00 95.75 88 THR A C 1
ATOM 688 O O . THR A 1 88 ? -0.190 -10.969 -4.729 1.00 95.75 88 THR A O 1
ATOM 691 N N . PHE A 1 89 ? -0.403 -10.323 -2.590 1.00 96.75 89 PHE A N 1
ATOM 692 C CA . PHE A 1 89 ? 0.995 -10.421 -2.204 1.00 96.75 89 PHE A CA 1
ATOM 693 C C . PHE A 1 89 ? 1.189 -11.650 -1.325 1.00 96.75 89 PHE A C 1
ATOM 695 O O . PHE A 1 89 ? 0.427 -11.845 -0.378 1.00 96.75 89 PHE A O 1
ATOM 702 N N . ASP A 1 90 ? 2.213 -12.449 -1.622 1.00 95.12 90 ASP A N 1
ATOM 703 C CA . ASP A 1 90 ? 2.732 -13.441 -0.678 1.00 95.12 90 ASP A CA 1
ATOM 704 C C . ASP A 1 90 ? 3.590 -12.704 0.357 1.00 95.12 90 ASP A C 1
ATOM 706 O O . ASP A 1 90 ? 4.774 -12.443 0.134 1.00 95.12 90 ASP A O 1
ATOM 710 N N . PHE A 1 91 ? 2.947 -12.269 1.437 1.00 93.44 91 PHE A N 1
ATOM 711 C CA . PHE A 1 91 ? 3.494 -11.368 2.443 1.00 93.44 91 PHE A CA 1
ATOM 712 C C . PHE A 1 91 ? 3.831 -12.130 3.730 1.00 93.44 91 PHE A C 1
ATOM 714 O O . PHE A 1 91 ? 3.121 -13.053 4.131 1.00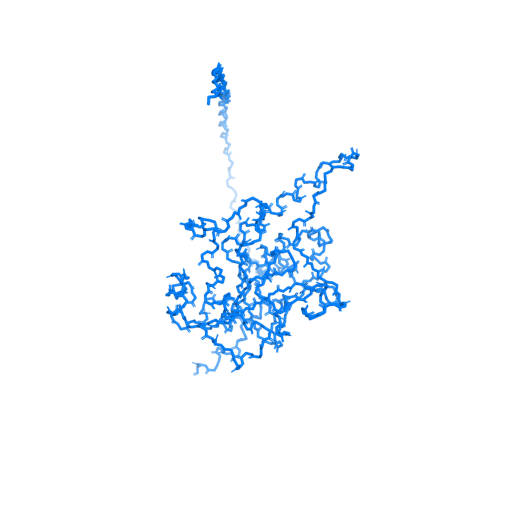 93.44 91 PHE A O 1
ATOM 721 N N . CYS A 1 92 ? 4.938 -11.772 4.383 1.00 90.62 92 CYS A N 1
ATOM 722 C CA . CYS A 1 92 ? 5.474 -12.458 5.568 1.00 90.62 92 CYS A CA 1
ATOM 723 C C . CYS A 1 92 ? 5.655 -13.991 5.394 1.00 90.62 92 CYS A C 1
ATOM 725 O O . CYS A 1 92 ? 5.581 -14.738 6.371 1.00 90.62 92 CYS A O 1
ATOM 727 N N . GLY A 1 93 ? 5.913 -14.474 4.172 1.00 84.81 93 GLY A N 1
ATOM 728 C CA . GLY A 1 93 ? 6.296 -15.868 3.915 1.00 84.81 93 GLY A CA 1
ATOM 729 C C . GLY A 1 93 ? 5.145 -16.877 3.964 1.00 84.81 93 GLY A C 1
ATOM 730 O O . GLY A 1 93 ? 5.224 -17.874 4.683 1.00 84.81 93 GLY A O 1
ATOM 731 N N . GLY A 1 94 ? 4.097 -16.643 3.179 1.00 89.62 94 GLY A N 1
ATOM 732 C CA . GLY A 1 94 ? 3.012 -17.589 2.922 1.00 89.62 94 GLY A CA 1
ATOM 733 C C . GLY A 1 94 ? 1.617 -17.036 3.190 1.00 89.62 94 GLY A C 1
ATOM 734 O O . GLY A 1 94 ? 0.645 -17.775 3.029 1.00 89.62 94 GLY A O 1
ATOM 735 N N . MET A 1 95 ? 1.492 -15.780 3.626 1.00 93.94 95 MET A N 1
ATOM 736 C CA . MET A 1 95 ? 0.195 -15.158 3.877 1.00 93.94 95 MET A CA 1
ATOM 737 C C . MET A 1 95 ? -0.224 -14.316 2.673 1.00 93.94 95 MET A C 1
ATOM 739 O O . MET A 1 95 ? 0.483 -13.399 2.270 1.00 93.94 95 MET A O 1
ATOM 743 N N . MET A 1 96 ? -1.387 -14.620 2.099 1.00 95.69 96 MET A N 1
ATOM 744 C CA . MET A 1 96 ? -1.883 -13.936 0.905 1.00 95.69 96 MET A CA 1
ATOM 745 C C . MET A 1 96 ? -2.708 -12.710 1.293 1.00 95.69 96 MET A C 1
ATOM 747 O O . MET A 1 96 ? -3.837 -12.848 1.770 1.00 95.69 96 MET A O 1
ATOM 751 N N . PHE A 1 97 ? -2.162 -11.522 1.049 1.00 97.69 97 PHE A N 1
ATOM 752 C CA . PHE A 1 97 ? -2.852 -10.253 1.272 1.00 97.69 97 PHE A CA 1
ATOM 753 C C . PHE A 1 97 ? -3.289 -9.641 -0.048 1.00 97.69 97 PHE A C 1
ATOM 755 O O . PHE A 1 97 ? -2.465 -9.471 -0.939 1.00 97.69 97 PHE A O 1
ATOM 762 N N . GLN A 1 98 ? -4.550 -9.241 -0.167 1.00 97.94 98 GLN A N 1
ATOM 763 C CA . GLN A 1 98 ? -4.974 -8.371 -1.263 1.00 97.94 98 GLN A CA 1
ATOM 764 C C . GLN A 1 98 ? -4.370 -6.970 -1.076 1.00 97.94 98 GLN A C 1
ATOM 766 O O . GLN A 1 98 ? -4.451 -6.423 0.022 1.00 97.94 98 GLN A O 1
ATOM 771 N N . LEU A 1 99 ? -3.825 -6.359 -2.129 1.00 98.38 99 LEU A N 1
ATOM 772 C CA . LEU A 1 99 ? -3.502 -4.932 -2.107 1.00 98.38 99 LEU A CA 1
ATOM 773 C C . LEU A 1 99 ? -4.777 -4.098 -2.272 1.00 98.38 99 LEU A C 1
ATOM 775 O O . LEU A 1 99 ? -5.578 -4.327 -3.181 1.00 98.38 99 LEU A O 1
ATOM 779 N N . GLU A 1 100 ? -4.940 -3.085 -1.432 1.00 98.69 100 GLU A N 1
ATOM 780 C CA . GLU A 1 100 ? -5.994 -2.093 -1.581 1.00 98.69 100 GLU A CA 1
ATOM 781 C C . GLU A 1 100 ? -5.440 -0.678 -1.412 1.00 98.69 100 GLU A C 1
ATOM 783 O O . GLU A 1 100 ? -4.723 -0.394 -0.463 1.00 98.69 100 GLU A O 1
ATOM 788 N N . LEU A 1 101 ? -5.778 0.230 -2.323 1.00 98.75 101 LEU A N 1
ATOM 789 C CA . LEU A 1 101 ? -5.506 1.653 -2.159 1.00 98.75 101 LEU A CA 1
ATOM 790 C C . LEU A 1 101 ? -6.759 2.319 -1.594 1.00 98.75 101 LEU A C 1
ATOM 792 O O . LEU A 1 101 ? -7.876 2.013 -2.021 1.00 98.75 101 LEU A O 1
ATOM 796 N N . THR A 1 102 ? -6.595 3.260 -0.667 1.00 98.00 102 THR A N 1
ATOM 797 C CA . THR A 1 102 ? -7.699 4.164 -0.329 1.00 98.00 102 THR A CA 1
ATOM 798 C C . THR A 1 102 ? -8.117 4.959 -1.568 1.00 98.00 102 THR A C 1
ATOM 800 O O . THR A 1 102 ? -7.290 5.198 -2.457 1.00 98.00 102 THR A O 1
ATOM 803 N N . PRO A 1 103 ? -9.373 5.439 -1.635 1.00 96.19 103 PRO A N 1
ATOM 804 C CA . PRO A 1 103 ? -9.807 6.288 -2.740 1.00 96.19 103 PRO A CA 1
ATOM 805 C C . PRO A 1 103 ? -8.883 7.495 -2.965 1.00 96.19 103 PRO A C 1
ATOM 807 O O . PRO A 1 103 ? -8.524 7.784 -4.101 1.00 96.19 103 PRO A O 1
ATOM 810 N N . ALA A 1 104 ? -8.420 8.142 -1.888 1.00 94.50 104 ALA A N 1
ATOM 811 C CA . ALA A 1 104 ? -7.537 9.303 -1.980 1.00 94.50 104 ALA A CA 1
ATOM 812 C C . ALA A 1 104 ? -6.162 8.961 -2.579 1.00 94.50 104 ALA A C 1
ATOM 814 O O . ALA A 1 104 ? -5.674 9.692 -3.442 1.00 94.50 104 ALA A O 1
ATOM 815 N N . LEU A 1 105 ? -5.540 7.849 -2.162 1.00 95.69 105 LEU A N 1
ATOM 816 C CA . LEU A 1 105 ? -4.254 7.432 -2.725 1.00 95.69 105 LEU A CA 1
ATOM 817 C C . LEU A 1 105 ? -4.403 6.962 -4.172 1.00 95.69 105 LEU A C 1
ATOM 819 O O . LEU A 1 105 ? -3.575 7.304 -5.013 1.00 95.69 105 LEU A O 1
ATOM 823 N N . ARG A 1 106 ? -5.468 6.217 -4.483 1.00 97.38 106 ARG A N 1
ATOM 824 C CA . ARG A 1 106 ? -5.753 5.776 -5.852 1.00 97.38 106 ARG A CA 1
ATOM 825 C C . ARG A 1 106 ? -5.919 6.969 -6.791 1.00 97.38 106 ARG A C 1
ATOM 827 O O . ARG A 1 106 ? -5.280 6.999 -7.839 1.00 97.38 106 ARG A O 1
ATOM 834 N N . ASP A 1 107 ? -6.729 7.956 -6.410 1.00 94.94 107 ASP A N 1
ATOM 835 C CA . ASP A 1 107 ? -6.956 9.162 -7.214 1.00 94.94 107 ASP A CA 1
ATOM 836 C C . ASP A 1 107 ? -5.656 9.955 -7.418 1.00 94.94 107 ASP A C 1
ATOM 838 O O . ASP A 1 107 ? -5.378 10.418 -8.528 1.00 94.94 107 ASP A O 1
ATOM 842 N N . HIS A 1 108 ? -4.820 10.055 -6.378 1.00 93.19 108 HIS A N 1
ATOM 843 C CA . HIS A 1 108 ? -3.492 10.657 -6.478 1.00 93.19 108 HIS A CA 1
ATOM 844 C C . HIS A 1 108 ? -2.593 9.913 -7.481 1.00 93.19 108 HIS A C 1
ATOM 846 O O . HIS A 1 108 ? -2.020 10.538 -8.371 1.00 93.19 108 HIS A O 1
ATOM 852 N N . LEU A 1 109 ? -2.507 8.584 -7.399 1.00 94.88 109 LEU A N 1
ATOM 853 C CA . LEU A 1 109 ? -1.653 7.790 -8.287 1.00 94.88 109 LEU A CA 1
ATOM 854 C C . LEU A 1 109 ? -2.146 7.794 -9.742 1.00 94.88 109 LEU A C 1
ATOM 856 O O . LEU A 1 109 ? -1.332 7.893 -10.658 1.00 94.88 109 LEU A O 1
ATOM 860 N N . VAL A 1 110 ? -3.463 7.786 -9.974 1.00 95.19 110 VAL A N 1
ATOM 861 C CA . VAL A 1 110 ? -4.043 7.975 -11.318 1.00 95.19 110 VAL A CA 1
ATOM 862 C C . VAL A 1 110 ? -3.627 9.327 -11.907 1.00 95.19 110 VAL A C 1
ATOM 864 O O . VAL A 1 110 ? -3.288 9.416 -13.089 1.00 95.19 110 VAL A O 1
ATOM 867 N N . HIS A 1 111 ? -3.621 10.387 -11.095 1.00 91.00 111 HIS A N 1
ATOM 868 C CA . HIS A 1 111 ? -3.167 11.705 -11.533 1.00 91.00 111 HIS A CA 1
ATOM 869 C C . HIS A 1 111 ? -1.677 11.708 -11.916 1.00 91.00 111 HIS A C 1
ATOM 871 O O . HIS A 1 111 ? -1.321 12.192 -12.993 1.00 91.00 111 HIS A O 1
ATOM 877 N N . VAL A 1 112 ? -0.823 11.114 -11.078 1.00 91.06 112 VAL A N 1
ATOM 878 C CA . VAL A 1 112 ? 0.626 10.993 -11.317 1.00 91.06 112 VAL A CA 1
ATOM 879 C C . VAL A 1 112 ? 0.929 10.201 -12.599 1.00 91.06 112 VAL A C 1
ATOM 881 O O . VAL A 1 112 ? 1.748 10.634 -13.419 1.00 91.06 112 VAL A O 1
ATOM 884 N N . ALA A 1 113 ? 0.234 9.082 -12.826 1.00 91.44 113 ALA A N 1
ATOM 885 C CA . ALA A 1 113 ? 0.362 8.277 -14.045 1.00 91.44 113 ALA A CA 1
ATOM 886 C C . ALA A 1 113 ? -0.028 9.069 -15.311 1.00 91.44 113 ALA A C 1
ATOM 888 O O . ALA A 1 113 ? 0.671 9.052 -16.333 1.00 91.44 113 ALA A O 1
ATOM 889 N N . ALA A 1 114 ? -1.109 9.854 -15.237 1.00 89.06 114 ALA A N 1
ATOM 890 C CA . ALA A 1 114 ? -1.567 10.683 -16.351 1.00 89.06 114 ALA A CA 1
ATOM 891 C C . ALA A 1 114 ? -0.564 11.794 -16.726 1.00 89.06 114 ALA A C 1
ATOM 893 O O . ALA A 1 114 ? -0.353 12.055 -17.916 1.00 89.06 114 ALA A O 1
ATOM 894 N N . ILE A 1 115 ? 0.092 12.424 -15.741 1.00 84.00 115 ILE A N 1
ATOM 895 C CA . ILE A 1 115 ? 1.141 13.432 -15.985 1.00 84.00 115 ILE A CA 1
ATOM 896 C C . ILE A 1 115 ? 2.326 12.815 -16.743 1.00 84.00 115 ILE A C 1
ATOM 898 O O . ILE A 1 115 ? 2.842 13.419 -17.691 1.00 84.00 115 ILE A O 1
ATOM 902 N N . ASN A 1 116 ? 2.744 11.607 -16.362 1.00 73.81 116 ASN A N 1
ATOM 903 C CA . ASN A 1 116 ? 3.857 10.902 -17.001 1.00 73.81 116 ASN A CA 1
ATOM 904 C C . ASN A 1 116 ? 3.550 10.559 -18.471 1.00 73.81 116 ASN A C 1
ATOM 906 O O . ASN A 1 116 ? 4.354 10.812 -19.377 1.00 73.81 116 ASN A O 1
ATOM 910 N N . SER A 1 117 ? 2.325 10.092 -18.723 1.00 70.44 117 SER A N 1
ATOM 911 C CA . SER A 1 117 ? 1.824 9.804 -20.071 1.00 70.44 117 SER A CA 1
ATOM 912 C C . SER A 1 117 ? 1.804 11.051 -20.967 1.00 70.44 117 SER A C 1
ATOM 914 O O . SER A 1 117 ? 2.207 10.993 -22.130 1.00 70.44 117 SER A O 1
ATOM 916 N N . ALA A 1 118 ? 1.397 12.206 -20.429 1.00 62.56 118 ALA A N 1
ATOM 917 C CA . ALA A 1 118 ? 1.393 13.474 -21.162 1.00 62.56 118 ALA A CA 1
ATOM 918 C C . ALA A 1 118 ? 2.811 14.013 -21.441 1.00 62.56 118 ALA A C 1
ATOM 920 O O . ALA A 1 118 ? 3.059 14.614 -22.489 1.00 62.56 118 ALA A O 1
ATOM 921 N N . SER A 1 119 ? 3.752 13.773 -20.526 1.00 62.19 119 SER A N 1
ATOM 922 C CA . SER A 1 119 ? 5.139 14.249 -20.628 1.00 62.19 119 SER A CA 1
ATOM 923 C C . SER A 1 119 ? 5.975 13.429 -21.619 1.00 62.19 119 SER A C 1
ATOM 925 O O . SER A 1 119 ? 6.861 13.970 -22.278 1.00 62.19 119 SER A O 1
ATOM 927 N N . SER A 1 120 ? 5.642 12.148 -21.799 1.00 56.44 120 SER A N 1
ATOM 928 C CA . SER A 1 120 ? 6.320 11.227 -22.725 1.00 56.44 120 SER A CA 1
ATOM 929 C C . SER A 1 120 ? 5.995 11.477 -24.212 1.00 56.44 120 SER A C 1
ATOM 931 O O . SER A 1 120 ? 6.701 10.985 -25.091 1.00 56.44 120 SER A O 1
ATOM 933 N N . GLY A 1 121 ? 4.950 12.262 -24.516 1.00 46.50 121 GLY A N 1
ATOM 934 C CA . GLY A 1 121 ? 4.524 12.604 -25.883 1.00 46.50 121 GLY A CA 1
ATOM 935 C C . GLY A 1 121 ? 5.060 13.935 -26.429 1.00 46.50 121 GLY A C 1
ATOM 936 O O . GLY A 1 121 ? 4.907 14.215 -27.620 1.00 46.50 121 GLY A O 1
ATOM 937 N N . SER A 1 122 ? 5.697 14.766 -25.598 1.00 45.78 122 SER A N 1
ATOM 938 C CA . SER A 1 122 ? 6.255 16.051 -26.031 1.00 45.78 122 SER A CA 1
ATOM 939 C C . SER A 1 122 ? 7.755 15.914 -26.274 1.00 45.78 122 SER A C 1
ATOM 941 O O . SER A 1 122 ? 8.572 16.097 -25.376 1.00 45.78 122 SER A O 1
ATOM 943 N N . GLY A 1 123 ? 8.134 15.606 -27.517 1.00 44.06 123 GLY A N 1
ATOM 944 C CA . GLY A 1 123 ? 9.522 15.595 -27.996 1.00 44.06 123 GLY A CA 1
ATOM 945 C C . GLY A 1 123 ? 10.176 16.983 -28.055 1.00 44.06 123 GLY A C 1
ATOM 946 O O . GLY A 1 123 ? 10.829 17.317 -29.042 1.00 44.06 123 GLY A O 1
ATOM 947 N N . SER A 1 124 ? 10.006 17.814 -27.026 1.00 40.09 124 SER A N 1
ATOM 948 C CA . SER A 1 124 ? 10.680 19.107 -26.921 1.00 40.09 124 SER A CA 1
ATOM 949 C C . SER A 1 124 ? 12.052 18.925 -26.283 1.00 40.09 124 SER A C 1
ATOM 951 O O . SER A 1 124 ? 12.244 19.033 -25.074 1.00 40.09 124 SER A O 1
ATOM 953 N N . SER A 1 125 ? 13.024 18.647 -27.147 1.00 45.31 125 SER A N 1
ATOM 954 C CA . SER A 1 125 ? 14.435 18.874 -26.865 1.00 45.31 125 SER A CA 1
ATOM 955 C C . SER A 1 125 ? 14.643 20.348 -26.491 1.00 45.31 125 SER A C 1
ATOM 957 O O . SER A 1 125 ? 14.389 21.238 -27.300 1.00 45.31 125 SER A O 1
ATOM 959 N N . GLY A 1 126 ? 15.107 20.596 -25.265 1.00 41.50 126 GLY A N 1
ATOM 960 C CA . GLY A 1 126 ? 15.695 21.873 -24.860 1.00 41.50 126 GLY A CA 1
ATOM 961 C C . GLY A 1 126 ? 14.793 22.805 -24.051 1.00 41.50 126 GLY A C 1
ATOM 962 O O . GLY A 1 126 ? 14.217 23.736 -24.596 1.00 41.50 126 GLY A O 1
ATOM 963 N N . SER A 1 127 ? 14.777 22.632 -22.728 1.00 36.66 127 SER A N 1
ATOM 964 C CA . SER A 1 127 ? 14.911 23.744 -21.773 1.00 36.66 127 SER A CA 1
ATOM 965 C C . SER A 1 127 ? 15.054 23.183 -20.357 1.00 36.66 127 SER A C 1
ATOM 967 O O . SER A 1 127 ? 14.084 22.878 -19.665 1.00 36.66 127 SER A O 1
ATOM 969 N N . SER A 1 128 ? 16.300 23.028 -19.926 1.00 45.75 128 SER A N 1
ATOM 970 C CA . SER A 1 128 ? 16.676 22.799 -18.537 1.00 45.75 128 SER A CA 1
ATOM 971 C C . SER A 1 128 ? 16.375 24.061 -17.722 1.00 45.75 128 SER A C 1
ATOM 973 O O . SER A 1 128 ? 17.254 24.907 -17.594 1.00 45.75 128 SER A O 1
ATOM 975 N N . ASN A 1 129 ? 15.126 24.237 -17.270 1.00 42.25 129 ASN A N 1
ATOM 976 C CA . ASN A 1 129 ? 14.733 25.180 -16.205 1.00 42.25 129 ASN A CA 1
ATOM 977 C C . ASN A 1 129 ? 13.268 25.003 -15.739 1.00 42.25 129 ASN A C 1
ATOM 979 O O . ASN A 1 129 ? 12.577 25.970 -15.432 1.00 42.25 129 ASN A O 1
ATOM 983 N N . SER A 1 130 ? 12.793 23.760 -15.647 1.00 40.09 130 SER A N 1
ATOM 984 C CA . SER A 1 130 ? 11.646 23.411 -14.799 1.00 40.09 130 SER A CA 1
ATOM 985 C C . SER A 1 130 ? 12.015 22.156 -14.015 1.00 40.09 130 SER A C 1
ATOM 987 O O . SER A 1 130 ? 12.057 21.062 -14.569 1.00 40.09 130 SER A O 1
ATOM 989 N N . GLY A 1 131 ? 12.405 22.335 -12.752 1.00 36.06 131 GLY A N 1
ATOM 990 C CA . GLY A 1 131 ? 12.786 21.260 -11.836 1.00 36.06 131 GLY A CA 1
ATOM 991 C C . GLY A 1 131 ? 11.566 20.483 -11.358 1.00 36.06 131 GLY A C 1
ATOM 992 O O . GLY A 1 131 ? 11.204 20.574 -10.190 1.00 36.06 131 GLY A O 1
ATOM 993 N N . THR A 1 132 ? 10.907 19.752 -12.253 1.00 40.09 132 THR A N 1
ATOM 994 C CA . THR A 1 132 ? 9.858 18.812 -11.859 1.00 40.09 132 THR A CA 1
ATOM 995 C C . THR A 1 132 ? 10.538 17.581 -11.274 1.00 40.09 132 THR A C 1
ATOM 997 O O . THR A 1 132 ? 11.028 16.723 -12.011 1.00 40.09 132 THR A O 1
ATOM 1000 N N . CYS A 1 133 ? 10.628 17.520 -9.945 1.00 49.78 133 CYS A N 1
ATOM 1001 C CA . CYS A 1 133 ? 10.858 16.258 -9.252 1.00 49.78 133 CYS A CA 1
ATOM 1002 C C . CYS A 1 133 ? 9.782 15.273 -9.727 1.00 49.78 133 CYS A C 1
ATOM 1004 O O . CYS A 1 133 ? 8.609 15.634 -9.768 1.00 49.78 133 CYS A O 1
ATOM 1006 N N . SER A 1 134 ? 10.181 14.071 -10.146 1.00 66.62 134 SER A N 1
ATOM 1007 C CA . SER A 1 134 ? 9.221 13.036 -10.528 1.00 66.62 134 SER A CA 1
ATOM 1008 C C . SER A 1 134 ? 8.305 12.746 -9.338 1.00 66.62 134 SER A C 1
ATOM 1010 O O . SER A 1 134 ? 8.801 12.401 -8.269 1.00 66.62 134 SER A O 1
ATOM 1012 N N . GLU A 1 135 ? 6.993 12.890 -9.522 1.00 86.56 135 GLU A N 1
ATOM 1013 C CA . GLU A 1 135 ? 5.984 12.515 -8.518 1.00 86.56 135 GLU A CA 1
ATOM 1014 C C . GLU A 1 135 ? 5.700 11.002 -8.523 1.00 86.56 135 GLU A C 1
ATOM 1016 O O . GLU A 1 135 ? 4.856 10.519 -7.776 1.00 86.56 135 GLU A O 1
ATOM 1021 N N . GLN A 1 136 ? 6.396 10.237 -9.374 1.00 92.56 136 GLN A N 1
ATOM 1022 C CA . GLN A 1 136 ? 6.277 8.783 -9.410 1.00 92.56 136 GLN A CA 1
ATOM 1023 C C . GLN A 1 136 ? 6.776 8.161 -8.099 1.00 92.56 136 GLN A C 1
ATOM 1025 O O . GLN A 1 136 ? 7.829 8.572 -7.594 1.00 92.56 136 GLN A O 1
ATOM 1030 N N . PRO A 1 137 ? 6.083 7.128 -7.586 1.00 95.44 137 PRO A N 1
ATOM 1031 C CA . PRO A 1 137 ? 6.571 6.351 -6.462 1.00 95.44 137 PRO A CA 1
ATOM 1032 C C . PRO A 1 137 ? 7.993 5.833 -6.685 1.00 95.44 137 PRO A C 1
ATOM 1034 O O . PRO A 1 137 ? 8.355 5.376 -7.773 1.00 95.44 137 PRO A O 1
ATOM 1037 N N . VAL A 1 138 ? 8.795 5.871 -5.627 1.00 95.12 138 VAL A N 1
ATOM 1038 C CA . VAL A 1 138 ? 10.173 5.391 -5.634 1.00 95.12 138 VAL A CA 1
ATOM 1039 C C . VAL A 1 138 ? 10.190 3.908 -5.288 1.00 95.12 138 VAL A C 1
ATOM 1041 O O . VAL A 1 138 ? 9.710 3.497 -4.234 1.00 95.12 138 VAL A O 1
ATOM 1044 N N . VAL A 1 139 ? 10.813 3.109 -6.155 1.00 97.31 139 VAL A N 1
ATOM 1045 C CA . VAL A 1 139 ? 11.198 1.729 -5.843 1.00 97.31 139 VAL A CA 1
ATOM 1046 C C . VAL A 1 139 ? 12.685 1.721 -5.515 1.00 97.31 139 VAL A C 1
ATOM 1048 O O . VAL A 1 139 ? 13.527 1.976 -6.377 1.00 97.31 139 VAL A O 1
ATOM 1051 N N . PHE A 1 140 ? 13.015 1.464 -4.253 1.00 97.25 140 PHE A N 1
ATOM 1052 C CA . PHE A 1 140 ? 14.398 1.420 -3.795 1.00 97.25 140 PHE A CA 1
ATOM 1053 C C . PHE A 1 140 ? 15.153 0.226 -4.401 1.00 97.25 140 PHE A C 1
ATOM 1055 O O . PHE A 1 140 ? 14.571 -0.793 -4.770 1.00 97.25 140 PHE A O 1
ATOM 1062 N N . ASP A 1 141 ? 16.474 0.343 -4.520 1.00 97.38 141 ASP A N 1
ATOM 1063 C CA . ASP A 1 141 ? 17.303 -0.726 -5.072 1.00 97.38 141 ASP A CA 1
ATOM 1064 C C . ASP A 1 141 ? 17.399 -1.953 -4.141 1.00 97.38 141 ASP A C 1
ATOM 1066 O O . ASP A 1 141 ? 17.069 -1.907 -2.955 1.00 97.38 141 ASP A O 1
ATOM 1070 N N . ALA A 1 142 ? 17.913 -3.064 -4.676 1.00 97.19 142 ALA A N 1
ATOM 1071 C CA . ALA A 1 142 ? 18.048 -4.326 -3.944 1.00 97.19 142 ALA A CA 1
ATOM 1072 C C . ALA A 1 142 ? 19.035 -4.298 -2.761 1.00 97.19 142 ALA A C 1
ATOM 1074 O O . ALA A 1 142 ? 19.129 -5.278 -2.018 1.00 97.19 142 ALA A O 1
ATOM 1075 N N . GLY A 1 143 ? 19.783 -3.208 -2.580 1.00 97.25 143 GLY A N 1
ATOM 1076 C CA . GLY A 1 143 ? 20.600 -2.938 -1.401 1.00 97.25 143 GLY A CA 1
ATOM 1077 C C . GLY A 1 143 ? 19.809 -2.376 -0.219 1.00 97.25 143 GLY A C 1
ATOM 1078 O O . GLY A 1 143 ? 20.371 -2.277 0.871 1.00 97.25 143 GLY A O 1
ATOM 1079 N N . LYS A 1 144 ? 18.520 -2.053 -0.399 1.00 96.88 144 LYS A N 1
ATOM 1080 C CA . LYS A 1 144 ? 17.644 -1.461 0.624 1.00 96.88 144 LYS A CA 1
ATOM 1081 C C . LYS A 1 144 ? 16.438 -2.359 0.973 1.00 96.88 144 LYS A C 1
ATOM 1083 O O . LYS A 1 144 ? 15.311 -1.883 0.947 1.00 96.88 144 LYS A O 1
ATOM 1088 N N . PRO A 1 145 ? 16.625 -3.641 1.351 1.00 95.62 145 PRO A N 1
ATOM 1089 C CA . PRO A 1 145 ? 15.517 -4.552 1.674 1.00 95.62 145 PRO A CA 1
ATOM 1090 C C . PRO A 1 145 ? 14.793 -4.228 2.992 1.00 95.62 145 PRO A C 1
ATOM 1092 O O . PRO A 1 145 ? 13.857 -4.914 3.388 1.00 95.62 145 PRO A O 1
ATOM 1095 N N . ARG A 1 146 ? 15.256 -3.239 3.759 1.00 96.50 146 ARG A N 1
ATOM 1096 C CA . ARG A 1 146 ? 14.631 -2.822 5.019 1.00 96.50 146 ARG A CA 1
ATOM 1097 C C . ARG A 1 146 ? 14.544 -1.309 5.047 1.00 96.50 146 ARG A C 1
ATOM 1099 O O . ARG A 1 146 ? 15.499 -0.644 4.652 1.00 96.50 146 ARG A O 1
ATOM 1106 N N . MET A 1 147 ? 13.447 -0.773 5.581 1.00 96.25 147 MET A N 1
ATOM 1107 C CA . MET A 1 147 ? 13.213 0.673 5.594 1.00 96.25 147 MET A CA 1
ATOM 1108 C C . MET A 1 147 ? 14.333 1.431 6.320 1.00 96.25 147 MET A C 1
ATOM 1110 O O . MET A 1 147 ? 14.755 2.484 5.866 1.00 96.25 147 MET A O 1
ATOM 1114 N N . PHE A 1 148 ? 14.915 0.862 7.384 1.00 95.56 148 PHE A N 1
ATOM 1115 C CA . PHE A 1 148 ? 16.041 1.498 8.082 1.00 95.56 148 PHE A CA 1
ATOM 1116 C C . PHE A 1 148 ? 17.324 1.637 7.241 1.00 95.56 148 PHE A C 1
ATOM 1118 O O . PHE A 1 148 ? 18.245 2.340 7.650 1.00 95.56 148 PHE A O 1
ATOM 1125 N N . MET A 1 149 ? 17.408 0.952 6.095 1.00 96.75 149 MET A N 1
ATOM 1126 C CA . MET A 1 149 ? 18.516 1.055 5.143 1.00 96.75 149 MET A CA 1
ATOM 1127 C C . MET A 1 149 ? 18.287 2.144 4.087 1.00 96.75 149 MET A C 1
ATOM 1129 O O . MET A 1 149 ? 19.190 2.410 3.294 1.00 96.75 149 MET A O 1
ATOM 1133 N N . THR A 1 150 ? 17.102 2.763 4.032 1.00 94.19 150 THR A N 1
ATOM 1134 C CA . THR A 1 150 ? 16.850 3.874 3.112 1.00 94.19 150 THR A CA 1
ATOM 1135 C C . THR A 1 150 ? 17.546 5.138 3.598 1.00 94.19 150 THR A C 1
ATOM 1137 O O . THR A 1 150 ? 17.736 5.364 4.796 1.00 94.19 150 THR A O 1
ATOM 1140 N N . ASP A 1 151 ? 17.891 6.006 2.653 1.00 91.62 151 ASP A N 1
ATOM 1141 C CA . ASP A 1 151 ? 18.516 7.282 2.974 1.00 91.62 151 ASP A CA 1
ATOM 1142 C C . ASP A 1 151 ? 17.568 8.133 3.830 1.00 91.62 151 ASP A C 1
ATOM 1144 O O . ASP A 1 151 ? 16.363 8.182 3.586 1.00 91.62 151 ASP A O 1
ATOM 1148 N N . ASN A 1 152 ? 18.117 8.812 4.839 1.00 87.88 152 ASN A N 1
ATOM 1149 C CA . ASN A 1 152 ? 17.373 9.690 5.751 1.00 87.88 152 ASN A CA 1
ATOM 1150 C C . ASN A 1 152 ? 16.249 9.009 6.554 1.00 87.88 152 ASN A C 1
ATOM 1152 O O . ASN A 1 152 ? 15.354 9.703 7.042 1.00 87.88 152 ASN A O 1
ATOM 1156 N N . TYR A 1 153 ? 16.295 7.682 6.725 1.00 93.69 153 TYR A N 1
ATOM 1157 C CA . TYR A 1 153 ? 15.345 6.978 7.580 1.00 93.69 153 TYR A CA 1
ATOM 1158 C C . TYR A 1 153 ? 15.306 7.578 8.988 1.00 93.69 153 TYR A C 1
ATOM 1160 O O . TYR A 1 153 ? 16.329 7.786 9.644 1.00 93.69 153 TYR A O 1
ATOM 1168 N N . GLN A 1 154 ? 14.090 7.812 9.463 1.00 92.62 154 GLN A N 1
ATOM 1169 C CA . GLN A 1 154 ? 13.803 8.193 10.835 1.00 92.62 154 GLN A CA 1
ATOM 1170 C C . GLN A 1 154 ? 12.616 7.372 11.309 1.00 92.62 154 GLN A C 1
ATOM 1172 O O . GLN A 1 154 ? 11.664 7.178 10.550 1.00 92.62 154 GLN A O 1
ATOM 1177 N N . GLN A 1 155 ? 12.653 6.937 12.566 1.00 93.88 155 GLN A N 1
ATOM 1178 C CA . GLN A 1 155 ? 11.506 6.334 13.240 1.00 93.88 155 GLN A CA 1
ATOM 1179 C C . GLN A 1 155 ? 10.495 7.431 13.585 1.00 93.88 155 GLN A C 1
ATOM 1181 O O . GLN A 1 155 ? 10.437 7.914 14.715 1.00 93.88 155 GLN A O 1
ATOM 1186 N N . THR A 1 156 ? 9.719 7.851 12.590 1.00 93.75 156 THR A N 1
ATOM 1187 C CA . THR A 1 156 ? 8.635 8.827 12.724 1.00 93.75 156 THR A CA 1
ATOM 1188 C C . THR A 1 156 ? 7.418 8.362 11.941 1.00 93.75 156 THR A C 1
ATOM 1190 O O . THR A 1 156 ? 7.525 7.557 11.020 1.00 93.75 156 THR A O 1
ATOM 1193 N N . SER A 1 157 ? 6.253 8.924 12.243 1.00 92.88 157 SER A N 1
ATOM 1194 C CA . SER A 1 157 ? 5.043 8.692 11.456 1.00 92.88 157 SER A CA 1
ATOM 1195 C C . SER A 1 157 ? 5.058 9.380 10.091 1.00 92.88 157 SER A C 1
ATOM 1197 O O . SER A 1 157 ? 4.046 9.350 9.406 1.00 92.88 157 SER A O 1
ATOM 1199 N N . ASN A 1 158 ? 6.158 9.992 9.650 1.00 92.06 158 ASN A N 1
ATOM 1200 C CA . ASN A 1 158 ? 6.180 10.685 8.366 1.00 92.06 158 ASN A CA 1
ATOM 1201 C C . ASN A 1 158 ? 6.207 9.687 7.199 1.00 92.06 158 ASN A C 1
ATOM 1203 O O . ASN A 1 158 ? 6.971 8.716 7.212 1.00 92.06 158 ASN A O 1
ATOM 1207 N N . ALA A 1 159 ? 5.400 9.982 6.186 1.00 92.06 159 ALA A N 1
ATOM 1208 C CA . ALA A 1 159 ? 5.344 9.317 4.892 1.00 92.06 159 ALA A CA 1
ATOM 1209 C C . ALA A 1 159 ? 5.186 10.405 3.823 1.00 92.06 159 ALA A C 1
ATOM 1211 O O . ALA A 1 159 ? 4.440 11.361 4.027 1.00 92.06 159 ALA A O 1
ATOM 1212 N N . ASP A 1 160 ? 5.930 10.300 2.728 1.00 91.19 160 ASP A N 1
ATOM 1213 C CA . ASP A 1 160 ? 6.027 11.337 1.694 1.00 91.19 160 ASP A CA 1
ATOM 1214 C C . ASP A 1 160 ? 5.128 11.071 0.481 1.00 91.19 160 ASP A C 1
ATOM 1216 O O . ASP A 1 160 ? 5.038 11.925 -0.395 1.00 91.19 160 ASP A O 1
ATOM 1220 N N . ASN A 1 161 ? 4.439 9.924 0.454 1.00 92.19 161 ASN A N 1
ATOM 1221 C CA . ASN A 1 161 ? 3.646 9.433 -0.677 1.00 92.19 161 ASN A CA 1
ATOM 1222 C C . ASN A 1 161 ? 4.476 9.192 -1.956 1.00 92.19 161 ASN A C 1
ATOM 1224 O O . ASN A 1 161 ? 3.906 9.021 -3.029 1.00 92.19 161 ASN A O 1
ATOM 1228 N N . LEU A 1 162 ? 5.809 9.152 -1.836 1.00 92.81 162 LEU A N 1
ATOM 1229 C CA . LEU A 1 162 ? 6.751 8.883 -2.922 1.00 92.81 162 LEU A CA 1
ATOM 1230 C C . LEU A 1 162 ? 7.551 7.615 -2.625 1.00 92.81 162 LEU A C 1
ATOM 1232 O O . LEU A 1 162 ? 7.379 6.601 -3.296 1.00 92.81 162 LEU A O 1
ATOM 1236 N N . GLY A 1 163 ? 8.428 7.659 -1.623 1.00 93.94 163 GLY A N 1
ATOM 1237 C CA . GLY A 1 163 ? 9.200 6.499 -1.180 1.00 93.94 163 GLY A CA 1
ATOM 1238 C C . GLY A 1 163 ? 8.531 5.745 -0.039 1.00 93.94 163 GLY A C 1
ATOM 1239 O O . GLY A 1 163 ? 8.726 4.539 0.095 1.00 93.94 163 GLY A O 1
ATOM 1240 N N . VAL A 1 164 ? 7.743 6.441 0.780 1.00 95.88 164 VAL A N 1
ATOM 1241 C CA . VAL A 1 164 ? 7.095 5.868 1.957 1.00 95.88 164 VAL A CA 1
ATOM 1242 C C . VAL A 1 164 ? 5.615 6.223 1.966 1.00 95.88 164 VAL A C 1
ATOM 1244 O O . VAL A 1 164 ? 5.236 7.387 1.841 1.00 95.88 164 VAL A O 1
ATOM 1247 N N . PHE A 1 165 ? 4.788 5.207 2.187 1.00 97.00 165 PHE A N 1
ATOM 1248 C CA . PHE A 1 165 ? 3.336 5.296 2.275 1.00 97.00 165 PHE A CA 1
ATOM 1249 C C . PHE A 1 165 ? 2.869 4.965 3.687 1.00 97.00 165 PHE A C 1
ATOM 1251 O O . PHE A 1 165 ? 3.457 4.128 4.376 1.00 97.00 165 PHE A O 1
ATOM 1258 N N . HIS A 1 166 ? 1.772 5.583 4.115 1.00 97.56 166 HIS A N 1
ATOM 1259 C CA . HIS A 1 166 ? 0.987 5.038 5.218 1.00 97.56 166 HIS A CA 1
ATOM 1260 C C . HIS A 1 166 ? 0.183 3.845 4.730 1.00 97.56 166 HIS A C 1
ATOM 1262 O O . HIS A 1 166 ? -0.239 3.794 3.578 1.00 97.56 166 HIS A O 1
ATOM 1268 N N . GLY A 1 167 ? -0.077 2.903 5.622 1.00 97.12 167 GLY A N 1
ATOM 1269 C CA . GLY A 1 167 ? -1.007 1.832 5.331 1.00 97.12 167 GLY A CA 1
ATOM 1270 C C . GLY A 1 167 ? -1.392 1.027 6.555 1.00 97.12 167 GLY A C 1
ATOM 1271 O O . GLY A 1 167 ? -0.958 1.306 7.678 1.00 97.12 167 GLY A O 1
ATOM 1272 N N . ARG A 1 168 ? -2.197 -0.002 6.328 1.00 98.00 168 ARG A N 1
ATOM 1273 C CA . ARG A 1 168 ? -2.611 -0.963 7.336 1.00 98.00 168 ARG A CA 1
ATOM 1274 C C . ARG A 1 168 ? -2.554 -2.377 6.805 1.00 98.00 168 ARG A C 1
ATOM 1276 O O . ARG A 1 168 ? -3.004 -2.666 5.702 1.00 98.00 168 ARG A O 1
ATOM 1283 N N . GLU A 1 169 ? -2.098 -3.265 7.663 1.00 97.62 169 GLU A N 1
ATOM 1284 C CA . GLU A 1 169 ? -2.475 -4.660 7.602 1.00 97.62 169 GLU A CA 1
ATOM 1285 C C . GLU A 1 169 ? -3.870 -4.804 8.225 1.00 97.62 169 GLU A C 1
ATOM 1287 O O . GLU A 1 169 ? -4.093 -4.401 9.367 1.00 97.62 169 GLU A O 1
ATO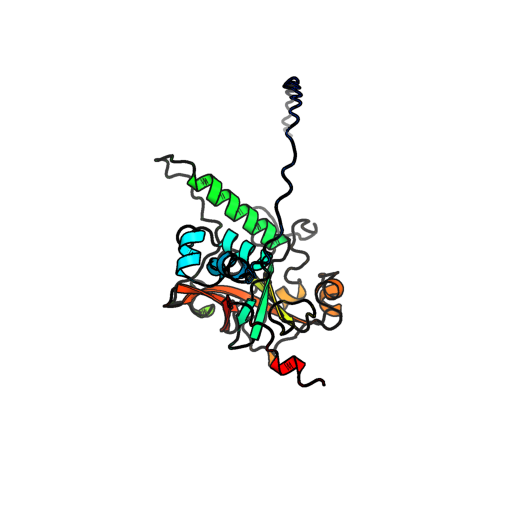M 1292 N N . ILE A 1 170 ? -4.818 -5.374 7.482 1.00 98.62 170 ILE A N 1
ATOM 1293 C CA . ILE A 1 170 ? -6.196 -5.600 7.923 1.00 98.62 170 ILE A CA 1
ATOM 1294 C C . ILE A 1 170 ? -6.507 -7.089 7.814 1.00 98.62 170 ILE A C 1
ATOM 1296 O O . ILE A 1 170 ? -6.341 -7.694 6.756 1.00 98.62 170 ILE A O 1
ATOM 1300 N N . ARG A 1 171 ? -6.980 -7.690 8.907 1.00 98.50 171 ARG A N 1
ATOM 1301 C CA . ARG A 1 171 ? -7.298 -9.123 8.992 1.00 98.50 171 ARG A CA 1
ATOM 1302 C C . ARG A 1 171 ? -8.786 -9.357 9.226 1.00 98.50 171 ARG A C 1
ATOM 1304 O O . ARG A 1 171 ? -9.492 -8.480 9.716 1.00 98.50 171 ARG A O 1
ATOM 1311 N N . GLN A 1 172 ? -9.223 -10.586 8.946 1.00 98.38 172 GLN A N 1
ATOM 1312 C CA . GLN A 1 172 ? -10.614 -11.048 9.042 1.00 98.38 172 GLN A CA 1
ATOM 1313 C C . GLN A 1 172 ? -11.568 -10.338 8.073 1.00 98.38 172 GLN A C 1
ATOM 1315 O O . GLN A 1 172 ? -12.716 -10.071 8.421 1.00 98.38 172 GLN A O 1
ATOM 1320 N N . VAL A 1 173 ? -11.092 -10.074 6.853 1.00 98.50 173 VAL A N 1
ATOM 1321 C CA . VAL A 1 173 ? -11.859 -9.457 5.764 1.00 98.50 173 VAL A CA 1
ATOM 1322 C C . VAL A 1 173 ? -12.497 -10.542 4.888 1.00 98.50 173 VAL A C 1
ATOM 1324 O O . VAL A 1 173 ? -11.793 -11.149 4.085 1.00 98.50 173 VAL A O 1
ATOM 1327 N N . PRO A 1 174 ? -13.810 -10.824 4.981 1.00 97.31 174 PRO A N 1
ATOM 1328 C CA . PRO A 1 174 ? -14.407 -11.980 4.300 1.00 97.31 174 PRO A CA 1
ATOM 1329 C C . PRO A 1 174 ? -14.330 -11.924 2.770 1.00 97.31 174 PRO A C 1
ATOM 1331 O O . PRO A 1 174 ? -14.400 -12.956 2.110 1.00 97.31 174 PRO A O 1
ATOM 1334 N N . THR A 1 175 ? -14.218 -10.720 2.213 1.00 96.12 175 THR A N 1
ATOM 1335 C CA . THR A 1 175 ? -14.222 -10.455 0.772 1.00 96.12 175 THR A CA 1
ATOM 1336 C C . THR A 1 175 ? -12.827 -10.275 0.180 1.00 96.12 175 THR A C 1
ATOM 1338 O O . THR A 1 175 ? -12.726 -10.019 -1.016 1.00 96.12 175 THR A O 1
ATOM 1341 N N . ALA A 1 176 ? -11.763 -10.377 0.984 1.00 96.75 176 ALA A N 1
ATOM 1342 C CA . ALA A 1 176 ? -10.408 -10.191 0.482 1.00 96.75 176 ALA A CA 1
ATOM 1343 C C . ALA A 1 176 ? -10.005 -11.319 -0.476 1.00 96.75 176 ALA A C 1
ATOM 1345 O O . ALA A 1 176 ? -10.216 -12.507 -0.200 1.00 96.75 176 ALA A O 1
ATOM 1346 N N . ALA A 1 177 ? -9.370 -10.942 -1.583 1.00 95.06 177 ALA A N 1
ATOM 1347 C CA . ALA A 1 177 ? -8.716 -11.874 -2.488 1.00 95.06 177 ALA A CA 1
ATOM 1348 C C . ALA A 1 177 ? -7.594 -12.658 -1.774 1.00 95.06 177 ALA A C 1
ATOM 1350 O O . ALA A 1 177 ? -7.123 -12.293 -0.698 1.00 95.06 177 ALA A O 1
ATOM 1351 N N . GLY A 1 178 ? -7.179 -13.785 -2.357 1.00 91.19 178 GLY A N 1
ATOM 1352 C CA . GLY A 1 178 ? -6.120 -14.642 -1.799 1.00 91.19 178 GLY A CA 1
ATOM 1353 C C . GLY A 1 178 ? -6.593 -15.654 -0.750 1.00 91.19 178 GLY A C 1
ATOM 1354 O O . GLY A 1 178 ? -5.834 -16.541 -0.374 1.00 91.19 178 GLY A O 1
ATOM 1355 N N . GLY A 1 179 ? -7.855 -15.577 -0.314 1.00 92.94 179 GLY A N 1
ATOM 1356 C CA . GLY A 1 179 ? -8.512 -16.628 0.473 1.00 92.94 179 GLY A CA 1
ATOM 1357 C C . GLY A 1 179 ? -8.129 -16.688 1.955 1.00 92.94 179 GLY A C 1
ATOM 1358 O O . GLY A 1 179 ? -8.610 -17.572 2.659 1.00 92.94 179 GLY A O 1
ATOM 1359 N N . MET A 1 180 ? -7.305 -15.757 2.445 1.00 95.38 180 MET A N 1
ATOM 1360 C CA . MET A 1 180 ? -6.882 -15.697 3.854 1.00 95.38 180 MET A CA 1
ATOM 1361 C C . MET A 1 180 ? -7.579 -14.597 4.663 1.00 95.38 180 MET A C 1
ATOM 1363 O O . MET A 1 180 ? -7.373 -14.484 5.870 1.00 95.38 180 MET A O 1
ATOM 1367 N N . GLY A 1 181 ? -8.432 -13.802 4.015 1.00 97.44 181 GLY A N 1
ATOM 1368 C CA . GLY A 1 181 ? -9.163 -12.716 4.657 1.00 97.44 181 GLY A CA 1
ATOM 1369 C C . GLY A 1 181 ? -8.259 -11.577 5.126 1.00 97.44 181 GLY A C 1
ATOM 1370 O O . GLY A 1 181 ? -8.439 -11.071 6.237 1.00 97.44 181 GLY A O 1
ATOM 1371 N N . MET A 1 182 ? -7.261 -11.227 4.312 1.00 98.38 182 MET A N 1
ATOM 1372 C CA . MET A 1 182 ? -6.205 -10.277 4.648 1.00 98.38 182 MET A CA 1
ATOM 1373 C C . MET A 1 182 ? -6.040 -9.220 3.550 1.00 98.38 182 MET A C 1
ATOM 1375 O O . MET A 1 182 ? -6.059 -9.546 2.363 1.00 98.38 182 MET A O 1
ATOM 1379 N N . VAL A 1 183 ? -5.870 -7.961 3.951 1.00 98.62 183 VAL A N 1
ATOM 1380 C CA . VAL A 1 183 ? -5.696 -6.804 3.060 1.00 98.62 183 VAL A CA 1
ATOM 1381 C C . VAL A 1 183 ? -4.493 -5.983 3.517 1.00 98.62 183 VAL A C 1
ATOM 1383 O O . VAL A 1 183 ? -4.352 -5.701 4.706 1.00 98.62 183 VAL A O 1
ATOM 1386 N N . LEU A 1 184 ? -3.639 -5.594 2.574 1.00 98.56 184 LEU A N 1
ATOM 1387 C CA . LEU A 1 184 ? -2.668 -4.516 2.730 1.00 98.56 184 LEU A CA 1
ATOM 1388 C C . LEU A 1 184 ? -3.298 -3.255 2.146 1.00 98.56 184 LEU A C 1
ATOM 1390 O O . LEU A 1 184 ? -3.336 -3.079 0.931 1.00 98.56 184 LEU A O 1
ATOM 1394 N N . GLN A 1 185 ? -3.834 -2.405 3.014 1.00 98.69 185 GLN A N 1
ATOM 1395 C CA . GLN A 1 185 ? -4.363 -1.104 2.628 1.00 98.69 185 GLN A CA 1
ATOM 1396 C C . GLN A 1 185 ? -3.209 -0.098 2.586 1.00 98.69 185 GLN A C 1
ATOM 1398 O O . GLN A 1 185 ? -2.536 0.070 3.597 1.00 98.69 185 GLN A O 1
ATOM 1403 N N . LEU A 1 186 ? -3.005 0.620 1.485 1.00 98.62 186 LEU A N 1
ATOM 1404 C CA . LEU A 1 186 ? -2.150 1.810 1.440 1.00 98.62 186 LEU A CA 1
ATOM 1405 C C . LEU A 1 186 ? -3.019 3.064 1.368 1.00 98.62 186 LEU A C 1
ATOM 1407 O O . LEU A 1 186 ? -4.046 3.080 0.691 1.00 98.62 186 LEU A O 1
ATOM 1411 N N . SER A 1 187 ? -2.600 4.115 2.061 1.00 97.25 187 SER A N 1
ATOM 1412 C CA . SER A 1 187 ? -3.350 5.361 2.208 1.00 97.25 187 SER A CA 1
ATOM 1413 C C . SER A 1 187 ? -2.485 6.583 1.943 1.00 97.25 187 SER A C 1
ATOM 1415 O O . SER A 1 187 ? -1.275 6.559 2.181 1.00 97.25 187 SER A O 1
ATOM 1417 N N . LEU A 1 188 ? -3.121 7.666 1.505 1.00 94.44 188 LEU A N 1
ATOM 1418 C CA . LEU A 1 188 ? -2.452 8.931 1.258 1.00 94.44 188 LEU A CA 1
ATOM 1419 C C . LEU A 1 188 ? -2.148 9.586 2.606 1.00 94.44 188 LEU A C 1
ATOM 1421 O O . LEU A 1 188 ? -3.053 9.903 3.379 1.00 94.44 188 LEU A O 1
ATOM 1425 N N . ALA A 1 189 ? -0.869 9.795 2.896 1.00 91.19 189 ALA A N 1
ATOM 1426 C CA . ALA A 1 189 ? -0.449 10.481 4.103 1.00 91.19 189 ALA A CA 1
ATOM 1427 C C . ALA A 1 189 ? -0.887 11.949 4.043 1.00 91.19 189 ALA A C 1
ATOM 1429 O O . ALA A 1 189 ? -0.513 12.691 3.130 1.00 91.19 189 ALA A O 1
ATOM 1430 N N . THR A 1 190 ? -1.674 12.381 5.026 1.00 73.31 190 THR A N 1
ATOM 1431 C CA . THR A 1 190 ? -2.064 13.786 5.180 1.00 73.31 190 THR A CA 1
ATOM 1432 C C . THR A 1 190 ? -0.931 14.571 5.835 1.00 73.31 190 THR A C 1
ATOM 1434 O O . THR A 1 190 ? -0.424 14.154 6.876 1.00 73.31 190 THR A O 1
ATOM 1437 N N . GLY A 1 191 ? -0.559 15.723 5.270 1.00 52.97 191 GLY A N 1
ATOM 1438 C CA . GLY A 1 191 ? 0.445 16.624 5.859 1.00 52.97 191 GLY A CA 1
ATOM 1439 C C . GLY A 1 191 ? 1.745 16.804 5.069 1.00 52.97 191 GLY A C 1
ATOM 1440 O O . GLY A 1 191 ? 2.652 17.462 5.572 1.00 52.97 191 GLY A O 1
ATOM 1441 N N . THR A 1 192 ? 1.846 16.278 3.844 1.00 41.69 192 THR A N 1
ATOM 1442 C CA . THR A 1 192 ? 3.034 16.456 2.980 1.00 41.69 192 THR A CA 1
ATOM 1443 C C . THR A 1 192 ? 2.795 17.284 1.717 1.00 41.69 192 THR A C 1
ATOM 1445 O O . THR A 1 192 ? 3.742 17.590 0.997 1.00 41.69 192 THR A O 1
ATOM 1448 N N . GLY A 1 193 ? 1.562 17.741 1.480 1.00 35.28 193 GLY A N 1
ATOM 1449 C CA . GLY A 1 193 ? 1.260 18.720 0.438 1.00 35.28 193 GLY A CA 1
ATOM 1450 C C . GLY A 1 193 ? 1.756 20.105 0.842 1.00 35.28 193 GLY A C 1
ATOM 1451 O O . GLY A 1 193 ? 1.119 20.762 1.656 1.00 35.28 193 GLY A O 1
ATOM 1452 N N . THR A 1 194 ? 2.901 20.509 0.293 1.00 32.25 194 THR A N 1
ATOM 1453 C CA . THR A 1 194 ? 3.452 21.873 0.272 1.00 32.25 194 THR A CA 1
ATOM 1454 C C . THR A 1 194 ? 3.216 22.665 1.557 1.00 32.25 194 THR A C 1
ATOM 1456 O O . THR A 1 194 ? 2.231 23.391 1.701 1.00 32.25 194 THR A O 1
ATOM 1459 N N . GLN A 1 195 ? 4.186 22.612 2.469 1.00 35.09 195 GLN A N 1
ATOM 1460 C CA . GLN A 1 195 ? 4.346 23.687 3.434 1.00 35.09 195 GLN A CA 1
ATOM 1461 C C . GLN A 1 195 ? 4.655 24.961 2.628 1.00 35.09 195 GLN A C 1
ATOM 1463 O O . GLN A 1 195 ? 5.808 25.262 2.331 1.00 35.09 195 GLN A O 1
ATOM 1468 N N . ASP A 1 196 ? 3.626 25.706 2.219 1.00 37.44 196 ASP A N 1
ATOM 1469 C CA . ASP A 1 196 ? 3.805 27.130 1.984 1.00 37.44 196 ASP A CA 1
ATOM 1470 C C . ASP A 1 196 ? 4.369 27.649 3.306 1.00 37.44 196 ASP A C 1
ATOM 1472 O O . ASP A 1 196 ? 3.708 27.572 4.347 1.00 37.44 196 ASP A O 1
ATOM 1476 N N . SER A 1 197 ? 5.626 28.092 3.285 1.00 39.97 197 SER A N 1
ATOM 1477 C CA . SER A 1 197 ? 6.399 28.578 4.436 1.00 39.97 197 SER A CA 1
ATOM 1478 C C . SER A 1 197 ? 5.735 29.746 5.186 1.00 39.97 197 SER A C 1
ATOM 1480 O O . SER A 1 197 ? 6.314 30.297 6.119 1.00 39.97 197 SER A O 1
ATOM 1482 N N . THR A 1 198 ? 4.516 30.119 4.801 1.00 37.81 198 THR A N 1
ATOM 1483 C CA . THR A 1 198 ? 3.674 31.142 5.412 1.00 37.81 198 THR A CA 1
ATOM 1484 C C . THR A 1 198 ? 2.495 30.568 6.218 1.00 37.81 198 THR A C 1
ATOM 1486 O O . THR A 1 198 ? 1.842 31.311 6.954 1.00 37.81 198 THR A O 1
ATOM 1489 N N . SER A 1 199 ? 2.206 29.262 6.140 1.00 37.03 199 SER A N 1
ATOM 1490 C CA . SER A 1 199 ? 1.073 28.664 6.858 1.00 37.03 199 SER A CA 1
ATOM 1491 C C . SER A 1 199 ? 1.421 28.438 8.329 1.00 37.03 199 SER A C 1
ATOM 1493 O O . SER A 1 199 ? 2.044 27.452 8.730 1.00 37.03 199 SER A O 1
ATOM 1495 N N . THR A 1 200 ? 1.042 29.412 9.155 1.00 34.12 200 THR A N 1
ATOM 1496 C CA . THR A 1 200 ? 1.133 29.309 10.610 1.00 34.12 200 THR A CA 1
ATOM 1497 C C . THR A 1 200 ? 0.043 28.347 11.064 1.00 34.12 200 THR A C 1
ATOM 1499 O O . THR A 1 200 ? -1.146 28.661 11.015 1.00 34.12 200 THR A O 1
ATOM 1502 N N . ASN A 1 201 ? 0.478 27.155 11.455 1.00 40.38 201 ASN A N 1
ATOM 1503 C CA . ASN A 1 201 ? -0.335 26.023 11.867 1.00 40.38 201 ASN A CA 1
AT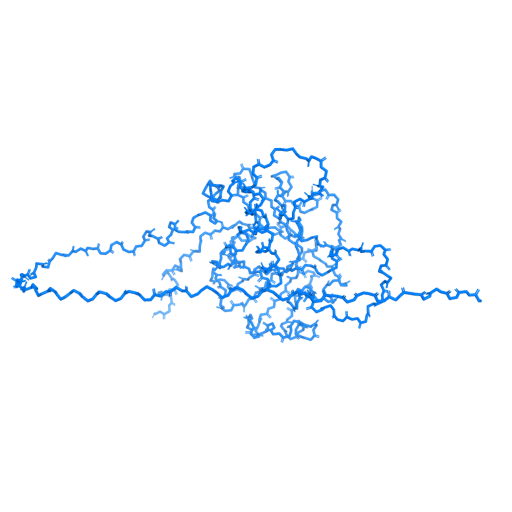OM 1504 C C . ASN A 1 201 ? -1.327 26.426 12.977 1.00 40.38 201 ASN A C 1
ATOM 1506 O O . ASN A 1 201 ? -0.988 26.500 14.157 1.00 40.38 201 ASN A O 1
ATOM 1510 N N . THR A 1 202 ? -2.559 26.724 12.570 1.00 30.61 202 THR A N 1
ATOM 1511 C CA . THR A 1 202 ? -3.741 26.810 13.428 1.00 30.61 202 THR A CA 1
ATOM 1512 C C . THR A 1 202 ? -4.794 25.917 12.788 1.00 30.61 202 THR A C 1
ATOM 1514 O O . THR A 1 202 ? -5.595 26.334 11.960 1.00 30.61 202 THR A O 1
ATOM 1517 N N . ASN A 1 203 ? -4.710 24.632 13.124 1.00 40.34 203 ASN A N 1
ATOM 1518 C CA . ASN A 1 203 ? -5.657 23.597 12.726 1.00 40.34 203 ASN A CA 1
ATOM 1519 C C . ASN A 1 203 ? -7.073 23.952 13.218 1.00 40.34 203 ASN A C 1
ATOM 1521 O O . ASN A 1 203 ? -7.416 23.680 14.367 1.00 40.34 203 ASN A O 1
ATOM 1525 N N . THR A 1 204 ? -7.896 24.563 12.363 1.00 31.56 204 THR A N 1
ATOM 1526 C CA . THR A 1 204 ? -9.355 24.674 12.571 1.00 31.56 204 THR A CA 1
ATOM 1527 C C . THR A 1 204 ? -10.197 24.465 11.314 1.00 31.56 204 THR A C 1
ATOM 1529 O O . THR A 1 204 ? -11.420 24.491 11.416 1.00 31.56 204 THR A O 1
ATOM 1532 N N . ASN A 1 205 ? -9.607 24.167 10.155 1.00 33.88 205 ASN A N 1
ATOM 1533 C CA . ASN A 1 205 ? -10.380 23.759 8.985 1.00 33.88 205 ASN A CA 1
ATOM 1534 C C . ASN A 1 205 ? -10.075 22.303 8.669 1.00 33.88 205 ASN A C 1
ATOM 1536 O O . ASN A 1 205 ? -8.953 21.972 8.300 1.00 33.88 205 ASN A O 1
ATOM 1540 N N . ALA A 1 206 ? -11.088 21.454 8.853 1.00 40.72 206 ALA A N 1
ATOM 1541 C CA . ALA A 1 206 ? -11.121 20.097 8.337 1.00 40.72 206 ALA A CA 1
ATOM 1542 C C . ALA A 1 206 ? -10.717 20.142 6.862 1.00 40.72 206 ALA A C 1
ATOM 1544 O O . ALA A 1 206 ? -11.471 20.645 6.027 1.00 40.72 206 ALA A O 1
ATOM 1545 N N . ASP A 1 207 ? -9.498 19.695 6.577 1.00 44.50 207 ASP A N 1
ATOM 1546 C CA . ASP A 1 207 ? -8.997 19.586 5.221 1.00 44.50 207 ASP A CA 1
ATOM 1547 C C . ASP A 1 207 ? -9.941 18.642 4.475 1.00 44.50 207 ASP A C 1
ATOM 1549 O O . ASP A 1 207 ? -10.029 17.448 4.770 1.00 44.50 207 ASP A O 1
ATOM 1553 N N . THR A 1 208 ? -10.733 19.191 3.558 1.00 42.31 208 THR A N 1
ATOM 1554 C CA . THR A 1 208 ? -11.716 18.423 2.787 1.00 42.31 208 THR A CA 1
ATOM 1555 C C . THR A 1 208 ? -11.052 17.387 1.878 1.00 42.31 208 THR A C 1
ATOM 1557 O O . THR A 1 208 ? -11.760 16.551 1.321 1.00 42.31 208 THR A O 1
ATOM 1560 N N . ASN A 1 209 ? -9.718 17.427 1.767 1.00 52.44 209 ASN A N 1
ATOM 1561 C CA . ASN A 1 209 ? -8.885 16.496 1.013 1.00 52.44 209 ASN A CA 1
ATOM 1562 C C . ASN A 1 209 ? -8.113 15.499 1.896 1.00 52.44 209 ASN A C 1
ATOM 1564 O O . ASN A 1 209 ? -7.291 14.747 1.377 1.00 52.44 209 ASN A O 1
ATOM 1568 N N . ALA A 1 210 ? -8.352 15.472 3.212 1.00 76.12 210 ALA A N 1
ATOM 1569 C CA . ALA A 1 210 ? -7.766 14.454 4.077 1.00 76.12 210 ALA A CA 1
ATOM 1570 C C . ALA A 1 210 ? -8.276 13.055 3.692 1.00 76.12 210 ALA A C 1
ATOM 1572 O O . ALA A 1 210 ? -9.478 12.858 3.480 1.00 76.12 210 ALA A O 1
ATOM 1573 N N . ASP A 1 211 ? -7.370 12.077 3.627 1.00 91.38 211 ASP A N 1
ATOM 1574 C CA . ASP A 1 211 ? -7.735 10.683 3.395 1.00 91.38 211 ASP A CA 1
ATOM 1575 C C . ASP A 1 211 ? -8.564 10.161 4.575 1.00 91.38 211 ASP A C 1
ATOM 1577 O O . ASP A 1 211 ? -8.045 9.875 5.653 1.00 91.38 211 ASP A O 1
ATOM 1581 N N . LYS A 1 212 ? -9.878 10.041 4.366 1.00 93.12 212 LYS A N 1
ATOM 1582 C CA . LYS A 1 212 ? -10.843 9.592 5.384 1.00 93.12 212 LYS A CA 1
ATOM 1583 C C . LYS A 1 212 ? -10.637 8.139 5.807 1.00 93.12 212 LYS A C 1
ATOM 1585 O O . LYS A 1 212 ? -11.178 7.723 6.828 1.00 93.12 212 LYS A O 1
ATOM 1590 N N . GLU A 1 213 ? -9.900 7.375 5.009 1.00 95.31 213 GLU A N 1
ATOM 1591 C CA . GLU A 1 213 ? -9.534 5.994 5.293 1.00 95.31 213 GLU A CA 1
ATOM 1592 C C . GLU A 1 213 ? -8.049 5.859 5.668 1.00 95.31 213 GLU A C 1
ATOM 1594 O O . GLU A 1 213 ? -7.582 4.744 5.914 1.00 95.31 213 GLU A O 1
ATOM 1599 N N . GLY A 1 214 ? -7.305 6.971 5.717 1.00 94.81 214 GLY A N 1
ATOM 1600 C CA . GLY A 1 214 ? -5.897 7.030 6.099 1.00 94.81 214 GLY A CA 1
ATOM 1601 C C . GLY A 1 214 ? -5.677 6.890 7.599 1.00 94.81 214 GLY A C 1
ATOM 1602 O O . GLY A 1 214 ? -6.608 6.586 8.349 1.00 94.81 214 GLY A O 1
ATOM 1603 N N . TRP A 1 215 ? -4.429 7.049 8.044 1.00 95.19 215 TRP A N 1
ATOM 1604 C CA . TRP A 1 215 ? -4.080 6.938 9.463 1.00 95.19 215 TRP A CA 1
ATOM 1605 C C . TRP A 1 215 ? -4.855 7.930 10.328 1.00 95.19 215 TRP A C 1
ATOM 1607 O O . TRP A 1 215 ? -4.954 9.115 10.012 1.00 95.19 215 TRP A O 1
ATOM 1617 N N . THR A 1 216 ? -5.375 7.451 11.453 1.00 94.12 216 THR A N 1
ATOM 1618 C CA . THR A 1 216 ? -6.081 8.297 12.414 1.00 94.12 216 THR A CA 1
ATOM 1619 C C . THR A 1 216 ? -5.085 9.162 13.186 1.00 94.12 216 THR A C 1
ATOM 1621 O O . THR A 1 216 ? -3.905 8.827 13.329 1.00 94.12 216 THR A O 1
ATOM 1624 N N . SER A 1 217 ? -5.557 10.261 13.778 1.00 92.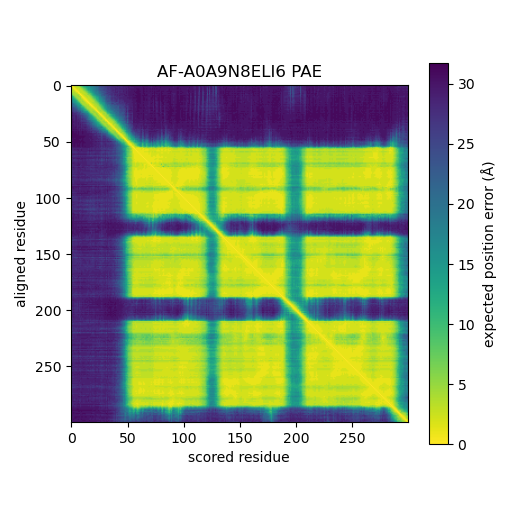38 217 SER A N 1
ATOM 1625 C CA . SER A 1 217 ? -4.724 11.084 14.668 1.00 92.38 217 SER A CA 1
ATOM 1626 C C . SER A 1 217 ? -4.142 10.279 15.837 1.00 92.38 217 SER A C 1
ATOM 1628 O O . SER A 1 217 ? -3.041 10.573 16.297 1.00 92.38 217 SER A O 1
ATOM 1630 N N . ALA A 1 218 ? -4.858 9.253 16.314 1.00 92.25 218 ALA A N 1
ATOM 1631 C CA . ALA A 1 218 ? -4.385 8.376 17.381 1.00 92.25 218 ALA A CA 1
ATOM 1632 C C . ALA A 1 218 ? -3.273 7.425 16.904 1.00 92.25 218 ALA A C 1
ATOM 1634 O O . ALA A 1 218 ? -2.328 7.173 17.653 1.00 92.25 218 ALA A O 1
ATOM 1635 N N . GLU A 1 219 ? -3.347 6.920 15.669 1.00 94.44 219 GLU A N 1
ATOM 1636 C CA . GLU A 1 219 ? -2.262 6.145 15.052 1.00 94.44 219 GLU A CA 1
ATOM 1637 C C . GLU A 1 219 ? -1.016 7.014 14.843 1.00 94.44 219 GLU A C 1
ATOM 1639 O O . GLU A 1 219 ? 0.074 6.632 15.271 1.00 94.44 219 GLU A O 1
ATOM 1644 N N . LEU A 1 220 ? -1.184 8.224 14.296 1.00 93.25 220 LEU A N 1
ATOM 1645 C CA . LEU A 1 220 ? -0.097 9.189 14.095 1.00 93.25 220 LEU A CA 1
ATOM 1646 C C . LEU A 1 220 ? 0.597 9.581 15.405 1.00 93.25 220 LEU A C 1
ATOM 1648 O O . LEU A 1 220 ? 1.825 9.650 15.447 1.00 93.25 220 LEU A O 1
ATOM 1652 N N . ALA A 1 221 ? -0.179 9.851 16.460 1.00 90.50 221 ALA A N 1
ATOM 1653 C CA . ALA A 1 221 ? 0.346 10.280 17.755 1.00 90.50 221 ALA A CA 1
ATOM 1654 C C . ALA A 1 221 ? 1.061 9.154 18.507 1.00 90.50 221 ALA A C 1
ATOM 1656 O O . ALA A 1 221 ? 2.036 9.408 19.213 1.00 90.50 221 ALA A O 1
ATOM 1657 N N . ARG A 1 222 ? 0.572 7.915 18.380 1.00 89.81 222 ARG A N 1
ATOM 1658 C CA . ARG A 1 222 ? 1.185 6.764 19.041 1.00 89.81 222 ARG A CA 1
ATOM 1659 C C . ARG A 1 222 ? 2.451 6.299 18.336 1.00 89.81 222 ARG A C 1
ATOM 1661 O O . ARG A 1 222 ? 3.385 5.928 19.035 1.00 89.81 222 ARG A O 1
ATOM 1668 N N . TYR A 1 223 ? 2.413 6.264 17.003 1.00 91.06 223 TYR A N 1
ATOM 1669 C CA . TYR A 1 223 ? 3.437 5.756 16.094 1.00 91.06 223 TYR A CA 1
ATOM 1670 C C . TYR A 1 223 ? 4.367 4.688 16.691 1.00 91.06 223 TYR A C 1
ATOM 1672 O O . TYR A 1 223 ? 5.386 4.970 17.323 1.00 91.06 223 TYR A O 1
ATOM 1680 N N . ASP A 1 224 ? 4.034 3.430 16.422 1.00 90.94 224 ASP A N 1
ATOM 1681 C CA . ASP A 1 224 ? 4.838 2.277 16.826 1.00 90.94 224 ASP A CA 1
ATOM 1682 C C . ASP A 1 224 ? 5.133 1.324 15.658 1.00 90.94 224 ASP A C 1
ATOM 1684 O O . ASP A 1 224 ? 5.493 0.174 15.886 1.00 90.94 224 ASP A O 1
ATOM 1688 N N . GLY A 1 225 ? 5.025 1.820 14.416 1.00 85.69 225 GLY A N 1
ATOM 1689 C CA . GLY A 1 225 ? 5.156 1.070 13.154 1.00 85.69 225 GLY A CA 1
ATOM 1690 C C . GLY A 1 225 ? 6.433 0.243 12.980 1.00 85.69 225 GLY A C 1
ATOM 1691 O O . GLY A 1 225 ? 6.430 -0.721 12.226 1.00 85.69 225 GLY A O 1
ATOM 1692 N N . TRP A 1 226 ? 7.504 0.600 13.690 1.00 88.94 226 TRP A N 1
ATOM 1693 C CA . TRP A 1 226 ? 8.799 -0.088 13.678 1.00 88.94 226 TRP A CA 1
ATOM 1694 C C . TRP A 1 226 ? 8.910 -1.222 14.710 1.00 88.94 226 TRP A C 1
ATOM 1696 O O . TRP A 1 226 ? 9.882 -1.979 14.697 1.00 88.94 226 TRP A O 1
ATOM 1706 N N . GLY A 1 227 ? 7.982 -1.291 15.667 1.00 90.25 227 GLY A N 1
ATOM 1707 C CA . GLY A 1 227 ? 7.988 -2.275 16.743 1.00 90.25 227 GLY A CA 1
ATOM 1708 C C . GLY A 1 227 ? 7.444 -3.634 16.304 1.00 90.25 227 GLY A C 1
ATOM 1709 O O . GLY A 1 227 ? 6.730 -3.748 15.316 1.00 90.25 227 GLY A O 1
ATOM 1710 N N . HIS A 1 228 ? 7.730 -4.676 17.086 1.00 90.38 228 HIS A N 1
ATOM 1711 C CA . HIS A 1 228 ? 7.184 -6.014 16.843 1.00 90.38 228 HIS A CA 1
ATOM 1712 C C . HIS A 1 228 ? 5.668 -6.061 17.101 1.00 90.38 228 HIS A C 1
ATOM 1714 O O . HIS A 1 228 ? 5.216 -5.614 18.158 1.00 90.38 228 HIS A O 1
ATOM 1720 N N . ASP A 1 229 ? 4.902 -6.689 16.207 1.00 91.19 229 ASP A N 1
ATOM 1721 C CA . ASP A 1 229 ? 3.431 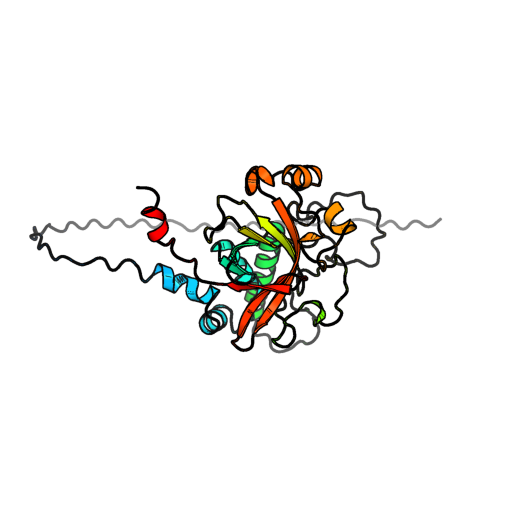-6.768 16.232 1.00 91.19 229 ASP A CA 1
ATOM 1722 C C . ASP A 1 229 ? 2.820 -7.134 17.585 1.00 91.19 229 ASP A C 1
ATOM 1724 O O . ASP A 1 229 ? 1.790 -6.589 17.982 1.00 91.19 229 ASP A O 1
ATOM 1728 N N . SER A 1 230 ? 3.444 -8.061 18.317 1.00 91.38 230 SER A N 1
ATOM 1729 C CA . SER A 1 230 ? 2.936 -8.527 19.616 1.00 91.38 230 SER A CA 1
ATOM 1730 C C . SER A 1 230 ? 2.954 -7.453 20.709 1.00 91.38 230 SER A C 1
ATOM 1732 O O . SER A 1 230 ? 2.301 -7.624 21.735 1.00 91.38 230 SER A O 1
ATOM 1734 N N . GLY A 1 231 ? 3.745 -6.390 20.535 1.00 92.31 231 GLY A N 1
ATOM 1735 C CA . GLY A 1 231 ? 3.846 -5.265 21.469 1.00 92.31 231 GLY A CA 1
ATOM 1736 C C . GLY A 1 231 ? 2.975 -4.067 21.089 1.00 92.31 231 GLY A C 1
ATOM 1737 O O . GLY A 1 231 ? 2.954 -3.073 21.815 1.00 92.31 231 GLY A O 1
ATOM 1738 N N . ARG A 1 232 ? 2.274 -4.137 19.956 1.00 94.94 232 ARG A N 1
ATOM 1739 C CA . ARG A 1 232 ? 1.521 -3.026 19.367 1.00 94.94 232 ARG A CA 1
ATOM 1740 C C . ARG A 1 232 ? 0.022 -3.239 19.568 1.00 94.94 232 ARG A C 1
ATOM 1742 O O . ARG A 1 232 ? -0.411 -4.369 19.792 1.00 94.94 232 ARG A O 1
ATOM 1749 N N . GLU A 1 233 ? -0.793 -2.172 19.532 1.00 95.56 233 GLU A N 1
ATOM 1750 C CA . GLU A 1 233 ? -2.254 -2.403 19.565 1.00 95.56 233 GLU A CA 1
ATOM 1751 C C . GLU A 1 233 ? -2.790 -2.625 18.160 1.00 95.56 233 GLU A C 1
ATOM 1753 O O . GLU A 1 233 ? -2.600 -1.820 17.248 1.00 95.56 233 GLU A O 1
ATOM 1758 N N . TRP A 1 234 ? -3.515 -3.725 18.054 1.00 97.50 234 TRP A N 1
ATOM 1759 C CA . TRP A 1 234 ? -4.345 -4.052 16.920 1.00 97.50 234 TRP A CA 1
ATOM 1760 C C . TRP A 1 234 ? -5.703 -3.396 17.125 1.00 97.50 234 TRP A C 1
ATOM 1762 O O . TRP A 1 234 ? -6.485 -3.829 17.979 1.00 97.50 234 TRP A O 1
ATOM 1772 N N . ARG A 1 235 ? -5.980 -2.352 16.348 1.00 98.00 235 ARG A N 1
ATOM 1773 C CA . ARG A 1 235 ? -7.215 -1.577 16.465 1.00 98.00 235 ARG A CA 1
ATOM 1774 C C . ARG A 1 235 ? -8.385 -2.372 15.917 1.00 98.00 235 ARG A C 1
ATOM 1776 O O . ARG A 1 235 ? -8.296 -3.001 14.863 1.00 98.00 235 ARG A O 1
ATOM 1783 N N . LYS A 1 236 ? -9.491 -2.365 16.654 1.00 98.44 236 LYS A N 1
ATOM 1784 C CA . LYS A 1 236 ? -10.740 -3.011 16.235 1.00 98.44 236 LYS A CA 1
ATOM 1785 C C . LYS A 1 236 ? -11.590 -2.044 15.423 1.00 98.44 236 LYS A C 1
ATOM 1787 O O . LYS A 1 236 ? -11.446 -0.831 15.542 1.00 98.44 236 LYS A O 1
ATOM 1792 N N . GLY A 1 237 ? -12.508 -2.581 14.623 1.00 98.06 237 GLY A N 1
ATOM 1793 C CA . GLY A 1 237 ? -13.313 -1.750 13.734 1.00 98.06 237 GLY A CA 1
ATOM 1794 C C . GLY A 1 237 ? -14.134 -0.658 14.431 1.00 98.06 237 GLY A C 1
ATOM 1795 O O . GLY A 1 237 ? -14.210 0.444 13.910 1.00 98.06 237 GLY A O 1
ATOM 1796 N N . ASN A 1 238 ? -14.685 -0.906 15.625 1.00 98.00 238 ASN A N 1
ATOM 1797 C CA . ASN A 1 238 ? -15.399 0.134 16.380 1.00 98.00 238 ASN A CA 1
ATOM 1798 C C . ASN A 1 238 ? -14.471 1.278 16.823 1.00 98.00 238 ASN A C 1
ATOM 1800 O O . ASN A 1 238 ? -14.859 2.436 16.744 1.00 98.00 238 ASN A O 1
ATOM 1804 N N . GLN A 1 239 ? -13.242 0.956 17.236 1.00 98.31 239 GLN A N 1
ATOM 1805 C CA . GLN A 1 239 ? -12.242 1.953 17.610 1.00 98.31 239 GLN A CA 1
ATOM 1806 C C . GLN A 1 239 ? -11.851 2.817 16.405 1.00 98.31 239 GLN A C 1
ATOM 1808 O O . GLN A 1 239 ? -11.824 4.034 16.516 1.00 98.31 239 GLN A O 1
ATOM 1813 N N . LEU A 1 240 ? -11.601 2.216 15.238 1.00 97.94 240 LEU A N 1
ATOM 1814 C CA . LEU A 1 240 ? -11.264 2.975 14.024 1.00 97.94 240 LEU A CA 1
ATOM 1815 C C . LEU A 1 240 ? -12.407 3.883 13.563 1.00 97.94 240 LEU A C 1
ATOM 1817 O O . LEU A 1 240 ? -12.159 4.999 13.116 1.00 97.94 240 LEU A O 1
ATOM 1821 N N . GLU A 1 241 ? -13.653 3.428 13.696 1.00 98.12 241 GLU A N 1
ATOM 1822 C CA . GLU A 1 241 ? -14.833 4.243 13.399 1.00 98.12 241 GLU A CA 1
ATOM 1823 C C . GLU A 1 241 ? -14.953 5.444 14.344 1.00 98.12 241 GLU A C 1
ATOM 1825 O O . GLU A 1 241 ? -15.216 6.554 13.880 1.00 98.12 241 GLU A O 1
ATOM 1830 N N . GLU A 1 242 ? -14.710 5.246 15.644 1.00 97.50 242 GLU A N 1
ATOM 1831 C CA . GLU A 1 242 ? -14.651 6.320 16.649 1.00 97.50 242 GLU A CA 1
ATOM 1832 C C . GLU A 1 242 ? -13.487 7.293 16.392 1.00 97.50 242 GLU A C 1
ATOM 1834 O O . GLU A 1 242 ? -13.616 8.495 16.623 1.00 97.50 242 GLU A O 1
ATOM 1839 N N . GLU A 1 243 ? -12.364 6.788 15.876 1.00 94.75 243 GLU A N 1
ATOM 1840 C CA . GLU A 1 243 ? -11.173 7.568 15.531 1.00 94.75 243 GLU A CA 1
ATOM 1841 C C . GLU A 1 243 ? -11.270 8.282 14.162 1.00 94.75 243 GLU A C 1
ATOM 1843 O O . GLU A 1 243 ? -10.391 9.082 13.833 1.00 94.75 243 GLU A O 1
ATOM 1848 N N . GLY A 1 244 ? -12.332 8.044 13.377 1.00 93.69 244 GLY A N 1
ATOM 1849 C CA . GLY A 1 244 ? -12.650 8.801 12.158 1.00 93.69 244 GLY A CA 1
ATOM 1850 C C . GLY A 1 244 ? -12.800 7.986 10.868 1.00 93.69 244 GLY A C 1
ATOM 1851 O O . GLY A 1 244 ? -13.364 8.504 9.901 1.00 93.69 244 GLY A O 1
ATOM 1852 N N . PHE A 1 245 ? -12.404 6.709 10.836 1.00 95.38 245 PHE A N 1
ATOM 1853 C CA . PHE A 1 245 ? -12.647 5.814 9.693 1.00 95.38 245 PHE A CA 1
ATOM 1854 C C . PHE A 1 245 ? -14.070 5.232 9.772 1.00 95.38 245 PHE A C 1
ATOM 1856 O O . PHE A 1 245 ? -14.292 4.046 10.013 1.00 95.38 245 PHE A O 1
ATOM 1863 N N . THR A 1 246 ? -15.054 6.109 9.578 1.00 95.88 246 THR A N 1
ATOM 1864 C CA . THR A 1 246 ? -16.475 5.902 9.934 1.00 95.88 246 THR A CA 1
ATOM 1865 C C . THR A 1 246 ? -17.186 4.685 9.325 1.00 95.88 246 THR A C 1
ATOM 1867 O O . THR A 1 246 ? -18.212 4.267 9.854 1.00 95.88 246 THR A O 1
ATOM 1870 N N . ASN A 1 247 ? -16.683 4.110 8.233 1.00 96.88 247 ASN A N 1
ATOM 1871 C CA . ASN A 1 247 ? -17.280 2.970 7.530 1.00 96.88 247 ASN A CA 1
ATOM 1872 C C . ASN A 1 247 ? -16.402 1.704 7.566 1.00 96.88 247 ASN A C 1
ATOM 1874 O O . ASN A 1 247 ? -16.638 0.785 6.779 1.00 96.88 247 ASN A O 1
ATOM 1878 N N . PHE A 1 248 ? -15.411 1.623 8.462 1.00 98.56 248 PHE A N 1
ATOM 1879 C CA . PHE A 1 248 ? -14.456 0.511 8.498 1.00 98.56 248 PHE A CA 1
ATOM 1880 C C . PHE A 1 248 ? -15.134 -0.868 8.571 1.00 98.56 248 PHE A C 1
ATOM 1882 O O . PHE A 1 248 ? -14.847 -1.731 7.741 1.00 98.56 248 PHE A O 1
ATOM 1889 N N . ARG A 1 249 ? -16.066 -1.104 9.511 1.00 98.56 249 ARG A N 1
ATOM 1890 C CA . ARG A 1 249 ? -16.716 -2.426 9.643 1.00 98.56 249 ARG A CA 1
ATOM 1891 C C . ARG A 1 249 ? -17.704 -2.714 8.527 1.00 98.56 249 ARG A C 1
ATOM 1893 O O . ARG A 1 249 ? -17.924 -3.878 8.203 1.00 98.56 249 ARG A O 1
ATOM 1900 N N . GLN A 1 250 ? -18.297 -1.678 7.936 1.00 98.38 250 GLN A N 1
ATOM 1901 C CA . GLN A 1 250 ? -19.121 -1.839 6.739 1.00 98.38 250 GLN A CA 1
ATOM 1902 C C . GLN A 1 250 ? -18.269 -2.334 5.566 1.00 98.38 250 GLN A C 1
ATOM 1904 O O . GLN A 1 250 ? -18.713 -3.200 4.816 1.00 98.38 250 GLN A O 1
ATOM 1909 N N . LYS A 1 251 ? -17.058 -1.788 5.421 1.00 98.25 251 LYS A N 1
ATOM 1910 C CA . LYS A 1 251 ? -16.144 -2.082 4.319 1.00 98.25 251 LYS A CA 1
ATOM 1911 C C . LYS A 1 251 ? -15.432 -3.427 4.480 1.00 98.25 251 LYS A C 1
ATOM 1913 O O . LYS A 1 251 ? -15.463 -4.242 3.567 1.00 98.25 251 LYS A O 1
ATOM 1918 N N . TYR A 1 252 ? -14.831 -3.677 5.641 1.00 98.56 252 TYR A N 1
ATOM 1919 C CA . TYR A 1 252 ? -13.976 -4.848 5.870 1.00 98.56 252 TYR A CA 1
ATOM 1920 C C . TYR A 1 252 ? -14.655 -5.980 6.648 1.00 98.56 252 TYR A C 1
ATOM 1922 O O . TYR A 1 252 ? -14.135 -7.090 6.711 1.00 98.56 252 TYR A O 1
ATOM 1930 N N . GLY A 1 253 ? -15.831 -5.731 7.221 1.00 98.31 253 GLY A N 1
ATOM 1931 C CA . GLY A 1 253 ? -16.583 -6.698 8.010 1.00 98.31 253 GLY A CA 1
ATOM 1932 C C . GLY A 1 253 ? -16.542 -6.422 9.518 1.00 98.31 253 GLY A C 1
ATOM 1933 O O . GLY A 1 253 ? -15.658 -5.731 10.029 1.00 98.31 253 GLY A O 1
ATOM 1934 N N . PRO A 1 254 ? -17.502 -6.981 10.276 1.00 98.19 254 PRO A N 1
ATOM 1935 C CA . PRO A 1 254 ? -17.734 -6.616 11.675 1.00 98.19 254 PRO A CA 1
ATOM 1936 C C . PRO A 1 254 ? -16.609 -7.027 12.630 1.00 98.19 254 PRO A C 1
ATOM 1938 O O . PRO A 1 254 ? -16.448 -6.399 13.674 1.00 98.19 254 PRO A O 1
ATOM 1941 N N . ASN A 1 255 ? -15.847 -8.066 12.277 1.00 98.38 255 ASN A N 1
ATOM 1942 C CA . ASN A 1 255 ? -14.758 -8.601 13.096 1.00 98.38 255 ASN A CA 1
ATOM 1943 C C . ASN A 1 255 ? -13.376 -8.121 12.635 1.00 98.38 255 ASN A C 1
ATOM 1945 O O . ASN A 1 255 ? -12.376 -8.459 13.268 1.00 98.38 255 ASN A O 1
ATOM 1949 N N . ALA A 1 256 ? -13.315 -7.345 11.548 1.00 98.69 256 ALA A N 1
ATOM 1950 C CA . ALA A 1 256 ? -12.055 -6.879 11.009 1.00 98.69 256 ALA A CA 1
ATOM 1951 C C . ALA A 1 256 ? -11.295 -6.030 12.034 1.00 98.69 256 ALA A C 1
ATOM 1953 O O . ALA A 1 256 ? -11.867 -5.302 12.858 1.00 98.69 256 ALA A O 1
ATOM 1954 N N . PHE A 1 257 ? -9.978 -6.149 11.987 1.00 98.62 257 PHE A N 1
ATOM 1955 C CA . PHE A 1 257 ? -9.065 -5.406 12.838 1.00 98.62 257 PHE A CA 1
ATOM 1956 C C . PHE A 1 257 ? -7.778 -5.129 12.078 1.00 98.62 257 PHE A C 1
ATOM 1958 O O . PHE A 1 257 ? -7.461 -5.845 11.125 1.00 98.62 257 PHE A O 1
ATOM 1965 N N . SER A 1 258 ? -7.044 -4.106 12.499 1.00 98.31 258 SER A N 1
ATOM 1966 C CA . SER A 1 258 ? -5.881 -3.647 11.755 1.00 98.31 258 SER A CA 1
ATOM 1967 C C . SER A 1 258 ? -4.682 -3.302 12.619 1.00 98.31 258 SER A C 1
ATOM 1969 O O . SER A 1 258 ? -4.809 -2.962 13.798 1.00 98.31 258 SER A O 1
ATOM 1971 N N . LEU A 1 259 ? -3.521 -3.328 11.981 1.00 97.50 259 LEU A N 1
ATOM 1972 C CA . LEU A 1 259 ? -2.270 -2.778 12.474 1.00 97.50 259 LEU A CA 1
ATOM 1973 C C . LEU A 1 259 ? -1.732 -1.807 11.421 1.00 97.50 259 LEU A C 1
ATOM 1975 O O . LEU A 1 259 ? -1.781 -2.093 10.229 1.00 97.50 259 LEU A O 1
ATOM 1979 N N . HIS A 1 260 ? -1.292 -0.623 11.837 1.00 96.25 260 HIS A N 1
ATOM 1980 C CA . HIS A 1 260 ? -0.814 0.405 10.912 1.00 96.25 260 HIS A CA 1
ATOM 1981 C C . HIS A 1 260 ? 0.685 0.234 10.642 1.00 96.25 260 HIS A C 1
ATOM 1983 O O . HIS A 1 260 ? 1.446 0.010 11.574 1.00 96.25 260 HIS A O 1
ATOM 1989 N N . HIS A 1 261 ? 1.150 0.361 9.402 1.00 96.31 261 HIS A N 1
ATOM 1990 C CA . HIS A 1 261 ? 2.584 0.307 9.080 1.00 96.31 261 HIS A CA 1
ATOM 1991 C C . HIS A 1 261 ? 2.940 1.397 8.080 1.00 96.31 261 HIS A C 1
ATOM 1993 O O . HIS A 1 261 ? 2.104 1.820 7.276 1.00 96.31 261 HIS A O 1
ATOM 1999 N N . ARG A 1 262 ? 4.181 1.876 8.148 1.00 97.19 262 ARG A N 1
ATOM 2000 C CA . ARG A 1 262 ? 4.751 2.548 6.989 1.00 97.19 262 ARG A CA 1
ATOM 2001 C C . ARG A 1 262 ? 5.182 1.474 6.007 1.00 97.19 262 ARG A C 1
ATOM 2003 O O . ARG A 1 262 ? 5.765 0.470 6.416 1.00 97.19 262 ARG A O 1
ATOM 2010 N N . PHE A 1 263 ? 4.902 1.705 4.738 1.00 98.19 263 PHE A N 1
ATOM 2011 C CA . PHE A 1 263 ? 5.246 0.803 3.656 1.00 98.19 263 PHE A CA 1
ATOM 2012 C C . PHE A 1 263 ? 6.183 1.485 2.673 1.00 98.19 263 PHE A C 1
ATOM 2014 O O . PHE A 1 263 ? 6.086 2.691 2.452 1.00 98.19 263 PHE A O 1
ATOM 2021 N N . PHE A 1 264 ? 7.068 0.710 2.065 1.00 98.12 264 PHE A N 1
ATOM 2022 C CA . PHE A 1 264 ? 7.914 1.161 0.968 1.00 98.12 264 PHE A CA 1
ATOM 2023 C C . PHE A 1 264 ? 8.061 0.052 -0.071 1.00 98.12 264 PHE A C 1
ATOM 2025 O O . PHE A 1 264 ? 7.771 -1.116 0.204 1.00 98.12 264 PHE A O 1
ATOM 2032 N N . LEU A 1 265 ? 8.497 0.434 -1.270 1.00 98.44 265 LEU A N 1
ATOM 2033 C CA . LEU A 1 265 ? 8.748 -0.489 -2.370 1.00 98.44 265 LEU A CA 1
ATOM 2034 C C . LEU A 1 265 ? 10.245 -0.676 -2.576 1.00 98.44 265 LEU A C 1
ATOM 2036 O O . LEU A 1 265 ? 10.985 0.304 -2.601 1.00 98.44 265 LEU A O 1
ATOM 2040 N N . HIS A 1 266 ? 10.701 -1.898 -2.819 1.00 98.25 266 HIS A N 1
ATOM 2041 C CA . HIS A 1 266 ? 12.072 -2.118 -3.274 1.00 98.25 266 HIS A CA 1
ATOM 2042 C C . HIS A 1 266 ? 12.175 -3.261 -4.281 1.00 98.25 266 HIS A C 1
ATOM 2044 O O . HIS A 1 266 ? 11.307 -4.128 -4.363 1.00 98.25 266 HIS A O 1
ATOM 2050 N N . TYR A 1 267 ? 13.260 -3.270 -5.048 1.00 98.19 267 TYR A N 1
ATOM 2051 C CA . TYR A 1 267 ? 13.618 -4.398 -5.894 1.00 98.19 267 TYR A CA 1
ATOM 2052 C C . TYR A 1 267 ? 14.325 -5.485 -5.092 1.00 98.19 267 TYR A C 1
ATOM 2054 O O . TYR A 1 267 ? 15.004 -5.214 -4.104 1.00 98.19 267 TYR A O 1
ATOM 2062 N N . ASP A 1 268 ? 14.241 -6.727 -5.553 1.00 97.00 268 ASP A N 1
ATOM 2063 C CA . ASP A 1 268 ? 15.232 -7.747 -5.222 1.00 97.00 268 ASP A CA 1
ATOM 2064 C C . ASP A 1 268 ? 16.245 -7.944 -6.363 1.00 97.00 268 ASP A C 1
ATOM 2066 O O . ASP A 1 268 ? 16.210 -7.284 -7.402 1.00 97.00 268 ASP A O 1
ATOM 2070 N N . ARG A 1 269 ? 17.177 -8.887 -6.185 1.00 96.94 269 ARG A N 1
ATOM 2071 C CA . ARG A 1 269 ? 18.195 -9.210 -7.203 1.00 96.94 269 ARG A CA 1
ATOM 2072 C C . ARG A 1 269 ? 17.625 -9.857 -8.469 1.00 96.94 269 ARG A C 1
ATOM 2074 O O . ARG A 1 269 ? 18.340 -9.946 -9.461 1.00 96.94 269 ARG A O 1
ATOM 2081 N N . ALA A 1 270 ? 16.385 -10.337 -8.419 1.00 96.25 270 ALA A N 1
ATOM 2082 C CA . ALA A 1 270 ? 15.654 -10.891 -9.553 1.00 96.25 270 ALA A CA 1
ATOM 2083 C C . ALA A 1 270 ? 14.695 -9.859 -10.170 1.00 96.25 270 ALA A C 1
ATOM 2085 O O . ALA A 1 270 ? 13.867 -10.222 -11.004 1.00 96.25 270 ALA A O 1
ATOM 2086 N N . ASN A 1 271 ? 14.813 -8.583 -9.779 1.00 96.25 271 ASN A N 1
ATOM 2087 C CA . ASN A 1 271 ? 14.013 -7.478 -10.290 1.00 96.25 271 ASN A CA 1
ATOM 2088 C C . ASN A 1 271 ? 12.503 -7.600 -9.987 1.00 96.25 271 ASN A C 1
ATOM 2090 O O . ASN A 1 271 ? 11.654 -7.001 -10.654 1.00 96.25 271 ASN A O 1
ATOM 2094 N N . ARG A 1 272 ? 12.136 -8.366 -8.956 1.00 96.62 272 ARG A N 1
ATOM 2095 C CA . ARG A 1 272 ? 10.771 -8.351 -8.418 1.00 96.62 272 ARG A CA 1
ATOM 2096 C C . ARG A 1 272 ? 10.592 -7.126 -7.537 1.00 96.62 272 ARG A C 1
ATOM 2098 O O . ARG A 1 272 ? 11.512 -6.772 -6.804 1.00 96.62 272 ARG A O 1
ATOM 2105 N N . ILE A 1 273 ? 9.412 -6.514 -7.601 1.00 97.88 273 ILE A N 1
ATOM 2106 C CA . ILE A 1 273 ? 9.020 -5.456 -6.671 1.00 97.88 273 ILE A CA 1
ATOM 2107 C C . ILE A 1 273 ? 8.449 -6.111 -5.416 1.00 97.88 273 ILE A C 1
ATOM 2109 O O . ILE A 1 273 ? 7.576 -6.981 -5.494 1.00 97.88 273 ILE A O 1
ATOM 2113 N N . TRP A 1 274 ? 8.958 -5.672 -4.277 1.00 98.12 274 TRP A N 1
ATOM 2114 C CA . TRP A 1 274 ? 8.502 -6.034 -2.949 1.00 98.12 274 TRP A CA 1
ATOM 2115 C C . TRP A 1 274 ? 7.808 -4.837 -2.320 1.00 98.12 274 TRP A C 1
ATOM 2117 O O . TRP A 1 274 ? 8.317 -3.721 -2.395 1.00 98.12 274 TRP A O 1
ATOM 2127 N N . LEU A 1 275 ? 6.648 -5.082 -1.718 1.00 98.50 275 LEU A N 1
ATOM 2128 C CA . LEU A 1 275 ? 6.045 -4.178 -0.752 1.00 98.50 275 LEU A CA 1
ATOM 2129 C C . LEU A 1 275 ? 6.511 -4.637 0.624 1.00 98.50 275 LEU A C 1
ATOM 2131 O O . LEU A 1 275 ? 6.347 -5.811 0.962 1.00 98.50 275 LEU A O 1
ATOM 2135 N N . SER A 1 276 ? 7.069 -3.720 1.402 1.00 97.94 276 SER A N 1
ATOM 2136 C CA . SER A 1 276 ? 7.662 -4.042 2.696 1.00 97.94 276 SER A CA 1
ATOM 2137 C C . SER A 1 276 ? 7.139 -3.088 3.759 1.00 97.94 276 SER A C 1
ATOM 2139 O O . SER A 1 276 ? 7.161 -1.869 3.582 1.00 97.94 276 SER A O 1
ATOM 2141 N N . ALA A 1 277 ? 6.657 -3.651 4.861 1.00 97.19 277 ALA A N 1
ATOM 2142 C CA . ALA A 1 277 ? 6.345 -2.923 6.076 1.00 97.19 277 ALA A CA 1
ATOM 2143 C C . ALA A 1 277 ? 7.637 -2.560 6.825 1.00 97.19 277 ALA A C 1
ATOM 2145 O O . ALA A 1 277 ? 8.680 -3.208 6.698 1.00 97.19 277 ALA A O 1
ATOM 2146 N N . GLU A 1 278 ? 7.570 -1.495 7.618 1.00 95.50 278 GLU A N 1
ATOM 2147 C CA . GLU A 1 278 ? 8.706 -0.970 8.378 1.00 95.50 278 GLU A CA 1
ATOM 2148 C C . GLU A 1 278 ? 9.333 -1.983 9.359 1.00 95.50 278 GLU A C 1
ATOM 2150 O O . GLU A 1 278 ? 10.551 -1.988 9.546 1.00 95.50 278 GLU A O 1
ATOM 2155 N N . ASP A 1 279 ? 8.524 -2.867 9.941 1.00 92.31 279 ASP A N 1
ATOM 2156 C CA . ASP A 1 279 ? 8.947 -3.953 10.841 1.00 92.31 279 ASP A CA 1
ATOM 2157 C C . ASP A 1 279 ? 9.693 -5.106 10.137 1.00 92.31 279 ASP A C 1
ATOM 2159 O O . ASP A 1 279 ? 10.247 -5.990 10.796 1.00 92.31 279 ASP A O 1
ATOM 2163 N N . GLY A 1 280 ? 9.765 -5.082 8.802 1.00 92.19 280 GLY A N 1
ATOM 2164 C CA . GLY A 1 280 ? 10.478 -6.057 7.983 1.00 92.19 280 GLY A CA 1
ATOM 2165 C C . GLY A 1 280 ? 9.626 -7.215 7.468 1.00 92.19 280 GLY A C 1
ATOM 2166 O O . GLY A 1 280 ? 10.184 -8.099 6.813 1.00 92.19 280 GLY A O 1
ATOM 2167 N N . CYS A 1 281 ? 8.319 -7.223 7.733 1.00 94.50 281 CYS A N 1
ATOM 2168 C CA . CYS A 1 281 ? 7.388 -8.071 7.001 1.00 94.50 281 CYS A CA 1
ATOM 2169 C C . CYS A 1 281 ? 7.240 -7.551 5.567 1.00 94.50 281 CYS A C 1
ATOM 2171 O O . CYS A 1 281 ? 7.112 -6.352 5.334 1.00 94.50 281 CYS A O 1
ATOM 2173 N N . GLU A 1 282 ? 7.294 -8.441 4.585 1.00 96.81 282 GLU A N 1
ATOM 2174 C CA . GLU A 1 282 ? 7.331 -8.052 3.178 1.00 96.81 282 GLU A CA 1
ATOM 2175 C C . GLU A 1 282 ? 6.790 -9.149 2.277 1.00 96.81 282 GLU A C 1
ATOM 2177 O O . GLU A 1 282 ? 6.711 -10.315 2.675 1.00 96.81 282 GLU A O 1
ATOM 2182 N N . GLY A 1 283 ? 6.439 -8.772 1.054 1.00 96.94 283 GLY A N 1
ATOM 2183 C CA . GLY A 1 283 ? 5.957 -9.695 0.045 1.00 96.94 283 GLY A CA 1
ATOM 2184 C C . GLY A 1 283 ? 6.062 -9.136 -1.358 1.00 96.94 283 GLY A C 1
ATOM 2185 O O . GLY A 1 283 ? 6.232 -7.936 -1.565 1.00 96.94 283 GLY A O 1
ATOM 2186 N N . THR A 1 284 ? 5.910 -10.017 -2.336 1.00 96.50 284 THR A N 1
ATOM 2187 C CA . THR A 1 284 ? 5.854 -9.667 -3.759 1.00 96.50 284 THR A CA 1
ATOM 2188 C C . THR A 1 284 ? 4.512 -10.120 -4.336 1.00 96.50 284 THR A C 1
ATOM 2190 O O . THR A 1 284 ? 3.937 -11.085 -3.812 1.00 96.50 284 THR A O 1
ATOM 2193 N N . PRO A 1 285 ? 3.978 -9.455 -5.378 1.00 95.62 285 PRO A N 1
ATOM 2194 C CA . PRO A 1 285 ? 2.775 -9.926 -6.045 1.00 95.62 285 PRO A CA 1
ATOM 2195 C C . PRO A 1 285 ? 2.937 -11.374 -6.491 1.00 95.62 285 PRO A C 1
ATOM 2197 O O . PRO A 1 285 ? 3.949 -11.763 -7.075 1.00 95.62 285 PRO A O 1
ATOM 2200 N N . ALA A 1 286 ? 1.922 -12.173 -6.209 1.00 91.38 286 ALA A N 1
ATOM 2201 C CA . ALA A 1 286 ? 1.881 -13.579 -6.544 1.00 91.38 286 ALA A CA 1
ATOM 2202 C C . ALA A 1 286 ? 0.530 -13.904 -7.188 1.00 91.38 286 ALA A C 1
ATOM 2204 O O . ALA A 1 286 ? -0.494 -13.322 -6.804 1.00 91.38 286 ALA A O 1
ATOM 2205 N N . PRO A 1 287 ? 0.501 -14.837 -8.157 1.00 82.62 287 PRO A 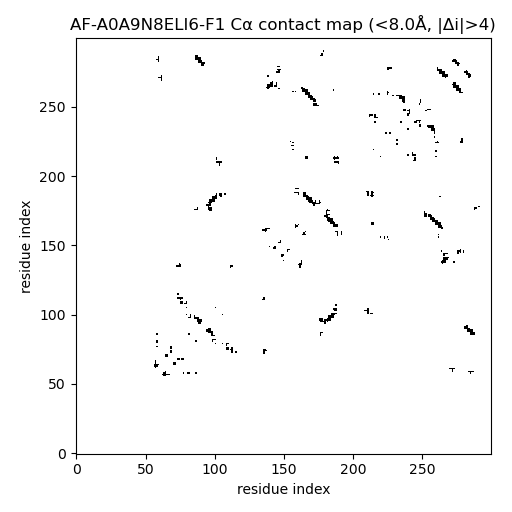N 1
ATOM 2206 C CA . PRO A 1 287 ? -0.753 -15.300 -8.724 1.00 82.62 287 PRO A CA 1
ATOM 2207 C C . PRO A 1 287 ? -1.639 -15.839 -7.600 1.00 82.62 287 PRO A C 1
ATOM 2209 O O . PRO A 1 287 ? -1.168 -16.551 -6.707 1.00 82.62 287 PRO A O 1
ATOM 2212 N N . SER A 1 288 ? -2.926 -15.499 -7.642 1.00 67.06 288 SER A N 1
ATOM 2213 C CA . SER A 1 288 ? -3.894 -15.976 -6.659 1.00 67.06 288 SER A CA 1
ATOM 2214 C C . SER A 1 288 ? -3.847 -17.503 -6.651 1.00 67.06 288 SER A C 1
ATOM 2216 O O . SER A 1 288 ? -4.084 -18.142 -7.681 1.00 67.06 288 SER A O 1
ATOM 2218 N N . GLN A 1 289 ? -3.526 -18.114 -5.509 1.00 63.09 289 GLN A N 1
ATOM 2219 C CA . GLN A 1 289 ? -3.567 -19.568 -5.417 1.00 63.09 289 GLN A CA 1
ATOM 2220 C C . GLN A 1 289 ? -5.008 -20.014 -5.682 1.00 63.09 289 GLN A C 1
ATOM 2222 O O . GLN A 1 289 ? -5.930 -19.623 -4.963 1.00 63.09 289 GLN A O 1
ATOM 2227 N N . LYS A 1 290 ? -5.219 -20.815 -6.738 1.00 53.19 290 LYS A N 1
ATOM 2228 C CA . LYS A 1 290 ? -6.522 -21.449 -6.976 1.00 53.19 290 LYS A CA 1
ATOM 2229 C C . LYS A 1 290 ? -6.894 -22.201 -5.695 1.00 53.19 290 LYS A C 1
ATOM 2231 O O . LYS A 1 290 ? -6.048 -22.951 -5.201 1.00 53.19 290 LYS A O 1
ATOM 2236 N N . PRO A 1 291 ? -8.111 -22.025 -5.149 1.00 49.69 291 PRO A N 1
ATOM 2237 C CA . PRO A 1 291 ? -8.518 -22.758 -3.963 1.00 49.69 291 PRO A CA 1
ATOM 2238 C C . PRO A 1 291 ? -8.327 -24.249 -4.236 1.00 49.69 291 PRO A C 1
ATOM 2240 O O . PRO A 1 291 ? -8.908 -24.806 -5.170 1.00 49.69 291 PRO A O 1
ATOM 2243 N N . SER A 1 292 ? -7.446 -24.880 -3.460 1.00 46.34 292 SER A N 1
ATOM 2244 C CA . SER A 1 292 ? -7.195 -26.308 -3.589 1.00 46.34 292 SER A CA 1
ATOM 2245 C C . SER A 1 292 ? -8.501 -27.053 -3.331 1.00 46.34 292 SER A C 1
ATOM 2247 O O . SER A 1 292 ? -9.092 -26.937 -2.253 1.00 46.34 292 SER A O 1
ATOM 2249 N N . LEU A 1 293 ? -8.935 -27.864 -4.301 1.00 53.94 293 LEU A N 1
ATOM 2250 C CA . LEU A 1 293 ? -10.104 -28.741 -4.174 1.00 53.94 293 LEU A CA 1
ATOM 2251 C C . LEU A 1 293 ? -9.986 -29.721 -2.991 1.00 53.94 293 LEU A C 1
ATOM 2253 O O . LEU A 1 293 ? -10.993 -30.292 -2.576 1.00 53.94 293 LEU A O 1
ATOM 2257 N N . SER A 1 294 ? -8.798 -29.880 -2.392 1.00 50.31 294 SER A N 1
ATOM 2258 C CA . SER A 1 294 ? -8.612 -30.655 -1.158 1.00 50.31 294 SER A CA 1
ATOM 2259 C C . SER A 1 294 ? -9.430 -30.123 0.023 1.00 50.31 294 SER A C 1
ATOM 2261 O O . SER A 1 294 ? -9.812 -30.907 0.884 1.00 50.31 294 SER A O 1
ATOM 2263 N N . ASN A 1 295 ? -9.751 -28.824 0.054 1.00 44.97 295 ASN A N 1
ATOM 2264 C CA . ASN A 1 295 ? -10.578 -28.236 1.113 1.00 44.97 295 ASN A CA 1
ATOM 2265 C C . ASN A 1 295 ? -12.087 -28.413 0.870 1.00 44.97 295 ASN A C 1
ATOM 2267 O O . ASN A 1 295 ? -12.875 -28.192 1.784 1.00 44.97 295 ASN A O 1
ATOM 2271 N N . LEU A 1 296 ? -12.499 -28.837 -0.331 1.00 45.78 296 LEU A N 1
ATOM 2272 C CA . LEU A 1 296 ? -13.906 -29.085 -0.660 1.00 45.78 296 LEU A CA 1
ATOM 2273 C C . LEU A 1 296 ? -14.339 -30.525 -0.324 1.00 45.78 296 LEU A C 1
ATOM 2275 O O . LEU A 1 296 ? -15.509 -30.764 -0.049 1.00 45.78 296 LEU A O 1
ATOM 2279 N N . PHE A 1 297 ? -13.396 -31.473 -0.285 1.00 51.34 297 PHE A N 1
ATOM 2280 C CA . PHE A 1 297 ? -13.655 -32.874 0.080 1.00 51.34 297 PHE A CA 1
ATOM 2281 C C . PHE A 1 297 ? -13.523 -33.177 1.580 1.00 51.34 297 PHE A C 1
ATOM 2283 O O . PHE A 1 297 ? -13.833 -34.285 1.995 1.00 51.34 297 PHE A O 1
ATOM 2290 N N . GLY A 1 298 ? -13.095 -32.214 2.403 1.00 42.47 298 GLY A N 1
ATOM 2291 C CA . GLY A 1 298 ? -13.089 -32.348 3.869 1.00 42.47 298 GLY A CA 1
ATOM 2292 C C . GLY A 1 298 ? -14.426 -32.008 4.545 1.00 42.47 298 GLY A C 1
ATOM 2293 O O . GLY A 1 298 ? -14.502 -32.021 5.771 1.00 42.47 298 GLY A O 1
ATOM 2294 N N . LEU A 1 299 ? -15.450 -31.655 3.760 1.00 45.84 299 LEU A N 1
ATOM 2295 C CA . LEU A 1 299 ? -16.781 -31.218 4.208 1.00 45.84 299 LEU A CA 1
ATOM 2296 C C . LEU A 1 299 ? -17.927 -32.112 3.688 1.00 45.84 299 LEU A C 1
ATOM 2298 O O . LEU A 1 299 ? -19.094 -31.756 3.852 1.00 45.84 299 LEU A O 1
ATOM 2302 N N . LEU A 1 300 ? -17.602 -33.260 3.084 1.00 38.66 300 LEU A N 1
ATOM 2303 C CA . LEU A 1 300 ? -18.540 -34.340 2.746 1.00 38.66 300 LEU A CA 1
ATOM 2304 C C . LEU A 1 300 ? -18.231 -35.572 3.599 1.00 38.66 300 LEU A C 1
ATOM 2306 O O . LEU A 1 300 ? -19.200 -36.276 3.955 1.00 38.66 300 LEU A O 1
#

Solvent-accessible surface area (backbone atoms only — not comparable to full-atom values): 18189 Å² total; per-residue (Å²): 142,85,87,85,87,86,82,87,87,87,80,90,85,89,83,86,84,84,79,88,82,81,89,82,90,79,90,78,91,78,90,78,84,88,78,93,73,84,89,76,90,72,88,73,78,80,84,79,73,63,69,77,58,66,72,53,42,46,70,56,39,46,68,47,24,23,69,72,30,68,70,62,71,38,43,25,44,51,55,48,48,37,32,78,65,45,37,18,23,41,28,66,81,77,42,30,25,11,39,37,58,32,73,58,30,40,56,50,28,54,51,45,32,50,54,52,60,60,57,76,71,57,87,70,84,83,73,99,83,71,90,73,73,78,70,53,47,42,67,39,54,57,88,33,85,39,53,82,62,40,85,88,59,67,102,59,74,78,36,73,63,32,55,28,30,34,30,29,46,35,39,58,18,88,81,34,38,52,81,65,14,20,32,39,36,37,22,38,49,76,89,62,82,70,82,56,95,78,71,74,89,70,95,78,70,83,61,90,80,53,37,63,76,28,84,34,70,68,53,55,73,64,52,60,38,67,50,63,71,92,82,52,80,68,45,42,27,70,57,40,28,75,58,55,28,71,53,44,31,80,74,36,30,82,75,16,34,33,39,64,28,43,32,35,37,19,30,42,95,79,56,42,62,29,50,30,34,45,59,60,47,35,21,34,49,41,81,67,71,71,80,61,68,72,70,64,67,78,78,116

Radius of gyration: 26.45 Å; Cα contacts (8 Å, |Δi|>4): 432; chains: 1; bounding box: 53×92×71 Å

Secondary structure (DSSP, 8-state):
------------------------------------------------SSHHHHTTGGGT-HHHHHHHTTTTT-HHHHHHHHHHTT-EEEETTTEEEEEEE-HHHHHHHHHHHHHHHHHTT--------------SPPEE-TT--SGGGSTT--SSS---SSSEEEEEEEE--TT-TTSS-EEEEEEPPTT-S---TT------S--TTS-TTS--HHHHHH--TTS-GGGS--EEHHHHHHTT-TTHHHHH-TT-EEEEEEEEEEE-TT--EEEEETTS-EEEEEPPPPPPGGGTGGG-

Organism: NCBI:txid568900

Sequence (300 aa):
MKSFKFSFYASLLLIVLLSFSTSSTRSCVSAFTLPLLMADVSSTQTQTSSDSEASVRYLYDPAERQAHYNNDADIAQYLVDLHDHQATFDFCGGMMFQLELTPALRDHLVHVAAINSASSGSGSSGSSNSGTCSEQPVVFDAGKPRMFMTDNYQQTSNADNLGVFHGREIRQVPTAAGGMGMVLQLSLATGTGTQDSTSTNTNTNADTNADKEGWTSAELARYDGWGHDSGREWRKGNQLEEEGFTNFRQKYGPNAFSLHHRFFLHYDRANRIWLSAEDGCEGTPAPSQKPSLSNLFGLL

Nearest PDB structures (foldseek):
  5cx4-assembly2_B  TM=3.137E-01  e=1.175E+00  Bacteroides thetaiotaomicron VPI-5482
  8p0t-assembly1_Q  TM=3.172E-01  e=7.048E+00  Trichomonas vaginalis G3

Foldseek 3Di:
DDDDDDDDDDDDDDDDDDDDDDDDDDDDDDDDDDDDDDDDPDPDDPPPDDPVVVVCVLLFDLVSVCVVCVHCPLVLVSLLSQAVVQFWWCWLHRDTAGEHEFPLLNVVSVVLNVVSVVVVPDPDDDDPDDPPDRLAADAAEQQPLAQVSDPPDDLAPDAQSHFKWKWKWKAPQCPRFLRRLIYTYTYHDPDNPDPPVPDPDDPDDDPPSPRLQTDFPVCRVVRPQQDDPVVDDWAAQVRSCVSRNVCSCVRRNRGMTIDMFMWGWYAHPSRFIKIATNNSIITGGDPRPDPPCVVVVVVD